Protein AF-A0A968V5E9-F1 (afdb_monomer_lite)

Structure (mmCIF, N/CA/C/O backbone):
data_AF-A0A968V5E9-F1
#
_entry.id   AF-A0A968V5E9-F1
#
loop_
_atom_site.group_PDB
_atom_site.id
_atom_site.type_symbol
_atom_site.label_atom_id
_atom_site.label_alt_id
_atom_site.label_comp_id
_atom_site.label_asym_id
_atom_site.label_entity_id
_atom_site.label_seq_id
_atom_site.pdbx_PDB_ins_code
_atom_site.Cartn_x
_atom_site.Cartn_y
_atom_site.Cartn_z
_atom_site.occupancy
_atom_site.B_iso_or_equiv
_atom_site.auth_seq_id
_atom_site.auth_comp_id
_atom_site.auth_asym_id
_atom_site.auth_atom_id
_atom_site.pdbx_PDB_model_num
ATOM 1 N N . MET A 1 1 ? -26.702 -18.359 107.286 1.00 46.56 1 MET A N 1
ATOM 2 C CA . MET A 1 1 ? -27.217 -18.198 105.902 1.00 46.56 1 MET A CA 1
ATOM 3 C C . MET A 1 1 ? -26.415 -17.143 105.109 1.00 46.56 1 MET A C 1
ATOM 5 O O . MET A 1 1 ? -26.926 -16.058 104.883 1.00 46.56 1 MET A O 1
ATOM 9 N N . ARG A 1 2 ? -25.159 -17.399 104.690 1.00 50.34 2 ARG A N 1
ATOM 10 C CA . ARG A 1 2 ? -24.352 -16.399 103.929 1.00 50.34 2 ARG A CA 1
ATOM 11 C C . ARG A 1 2 ? -23.561 -16.923 102.711 1.00 50.34 2 ARG A C 1
ATOM 13 O O . ARG A 1 2 ? -22.873 -16.140 102.076 1.00 50.34 2 ARG A O 1
ATOM 20 N N . TYR A 1 3 ? -23.699 -18.196 102.326 1.00 50.31 3 TYR A N 1
ATOM 21 C CA . TYR A 1 3 ? -22.895 -18.792 101.238 1.00 50.31 3 TYR A CA 1
ATOM 22 C C . TYR A 1 3 ? -23.602 -18.929 99.870 1.00 50.31 3 TYR A C 1
ATOM 24 O O . TYR A 1 3 ? -22.940 -19.195 98.872 1.00 50.31 3 TYR A O 1
ATOM 32 N N . LYS A 1 4 ? -24.923 -18.706 99.767 1.00 52.25 4 LYS A N 1
ATOM 33 C CA . LYS A 1 4 ? -25.667 -18.893 98.498 1.00 52.25 4 LYS A CA 1
ATOM 34 C C . LYS A 1 4 ? -25.514 -17.742 97.490 1.00 52.25 4 LYS A C 1
ATOM 36 O O . LYS A 1 4 ? -25.596 -17.979 96.289 1.00 52.25 4 LYS A O 1
ATOM 41 N N . THR A 1 5 ? -25.242 -16.520 97.945 1.00 55.66 5 THR A N 1
ATOM 42 C CA . THR A 1 5 ? -25.211 -15.307 97.103 1.00 55.66 5 THR A CA 1
ATOM 43 C C . THR A 1 5 ? -23.956 -15.164 96.233 1.00 55.66 5 THR A C 1
ATOM 45 O O . THR A 1 5 ? -24.022 -14.503 95.199 1.00 55.66 5 THR A O 1
ATOM 48 N N . ASN A 1 6 ? -22.836 -15.807 96.583 1.00 59.66 6 ASN A N 1
ATOM 49 C CA . ASN A 1 6 ? -21.600 -15.731 95.788 1.00 59.66 6 ASN A CA 1
ATOM 50 C C . ASN A 1 6 ? -21.603 -16.659 94.564 1.00 59.66 6 ASN A C 1
ATOM 52 O O . ASN A 1 6 ? -21.090 -16.270 93.518 1.00 59.66 6 ASN A O 1
ATOM 56 N N . SER A 1 7 ? -22.219 -17.846 94.643 1.00 61.78 7 SER A N 1
ATOM 57 C CA . SER A 1 7 ? -22.245 -18.773 93.494 1.00 61.78 7 SER A CA 1
ATOM 58 C C . SER A 1 7 ? -23.078 -18.235 92.323 1.00 61.78 7 SER A C 1
ATOM 60 O O . SER A 1 7 ? -22.691 -18.379 91.167 1.00 61.78 7 SER A O 1
ATOM 62 N N . LEU A 1 8 ? -24.167 -17.523 92.628 1.00 67.38 8 LEU A N 1
ATOM 63 C CA . LEU A 1 8 ? -25.074 -16.929 91.645 1.00 67.38 8 LEU A CA 1
ATOM 64 C C . LEU A 1 8 ? -24.422 -15.772 90.875 1.00 67.38 8 LEU A C 1
ATOM 66 O O . LEU A 1 8 ? -24.581 -15.679 89.661 1.00 67.38 8 LEU A O 1
ATOM 70 N N . LYS A 1 9 ? -23.624 -14.936 91.554 1.00 68.88 9 LYS A N 1
ATOM 71 C CA . LYS A 1 9 ? -22.857 -13.855 90.910 1.00 68.88 9 LYS A CA 1
ATOM 72 C C . LYS A 1 9 ? -21.782 -14.393 89.966 1.00 68.88 9 LYS A C 1
ATOM 74 O O . LYS A 1 9 ? -21.622 -13.870 88.869 1.00 68.88 9 LYS A O 1
ATOM 79 N N . VAL A 1 10 ? -21.081 -15.455 90.367 1.00 69.88 10 VAL A N 1
ATOM 80 C CA . VAL A 1 10 ? -20.058 -16.101 89.527 1.00 69.88 10 VAL A CA 1
ATOM 81 C C . VAL A 1 10 ? -20.689 -16.770 88.303 1.00 69.88 10 VAL A C 1
ATOM 83 O O . VAL A 1 10 ? -20.128 -16.695 87.212 1.00 69.88 10 VAL A O 1
ATOM 86 N N . LEU A 1 11 ? -21.866 -17.384 88.455 1.00 71.88 11 LEU A N 1
ATOM 87 C CA . LEU A 1 11 ? -22.596 -17.995 87.342 1.00 71.88 11 LEU A CA 1
ATOM 88 C C . LEU A 1 11 ? -23.073 -16.939 86.331 1.00 71.88 11 LEU A C 1
ATOM 90 O O . LEU A 1 11 ? -22.854 -17.094 85.133 1.00 71.88 11 LEU A O 1
ATOM 94 N N . LEU A 1 12 ? -23.654 -15.837 86.817 1.00 70.38 12 LEU A N 1
ATOM 95 C CA . LEU A 1 12 ? -24.094 -14.711 85.987 1.00 70.38 12 LEU A CA 1
ATOM 96 C C . LEU A 1 12 ? -22.936 -14.069 85.220 1.00 70.38 12 LEU A C 1
ATOM 98 O O . LEU A 1 12 ? -23.095 -13.787 84.035 1.00 70.38 12 LEU A O 1
ATOM 102 N N . LEU A 1 13 ? -21.772 -13.900 85.860 1.00 70.88 13 LEU A N 1
ATOM 103 C CA . LEU A 1 13 ? -20.563 -13.366 85.224 1.00 70.88 13 LEU A CA 1
ATOM 104 C C . LEU A 1 13 ? -20.061 -14.283 84.095 1.00 70.88 13 LEU A C 1
ATOM 106 O O . LEU A 1 13 ? -19.717 -13.819 83.013 1.00 70.88 13 LEU A O 1
ATOM 110 N N . LYS A 1 14 ? -20.060 -15.604 84.317 1.00 68.19 14 LYS A N 1
ATOM 111 C CA . LYS A 1 14 ? -19.664 -16.579 83.289 1.00 68.19 14 LYS A CA 1
ATOM 112 C C . LYS A 1 14 ? -20.621 -16.576 82.095 1.00 68.19 14 LYS A C 1
ATOM 114 O O . LYS A 1 14 ? -20.163 -16.608 80.958 1.00 68.19 14 LYS A O 1
ATOM 119 N N . ILE A 1 15 ? -21.928 -16.493 82.344 1.00 70.56 15 ILE A N 1
ATOM 120 C CA . ILE A 1 15 ? -22.946 -16.438 81.284 1.00 70.56 15 ILE A CA 1
ATOM 121 C C . ILE A 1 15 ? -22.827 -15.138 80.480 1.00 70.56 15 ILE A C 1
ATOM 123 O O . ILE A 1 15 ? -22.901 -15.181 79.257 1.00 70.56 15 ILE A O 1
ATOM 127 N N . THR A 1 16 ? -22.577 -13.998 81.133 1.00 67.12 16 THR A N 1
ATOM 128 C CA . THR A 1 16 ? -22.379 -12.718 80.427 1.00 67.12 16 THR A CA 1
ATOM 129 C C . THR A 1 16 ? -21.112 -12.714 79.580 1.00 67.12 16 THR A C 1
ATOM 131 O O . THR A 1 16 ? -21.155 -12.257 78.444 1.00 67.12 16 THR A O 1
ATOM 134 N N . ILE A 1 17 ? -20.007 -13.277 80.073 1.00 65.00 17 ILE A N 1
ATOM 135 C CA . ILE A 1 17 ? -18.769 -13.396 79.289 1.00 65.00 17 ILE A CA 1
ATOM 136 C C . ILE A 1 17 ? -18.996 -14.263 78.038 1.00 65.00 17 ILE A C 1
ATOM 138 O O . ILE A 1 17 ? -18.621 -13.863 76.939 1.00 65.00 17 ILE A O 1
ATOM 142 N N . ILE A 1 18 ? -19.677 -15.406 78.168 1.00 61.72 18 ILE A N 1
ATOM 143 C CA . ILE A 1 18 ? -19.993 -16.282 77.025 1.00 61.72 18 ILE A CA 1
ATOM 144 C C . ILE A 1 18 ? -20.952 -15.587 76.043 1.00 61.72 18 ILE A C 1
ATOM 146 O O . ILE A 1 18 ? -20.744 -15.654 74.832 1.00 61.72 18 ILE A O 1
ATOM 150 N N . ALA A 1 19 ? -21.951 -14.858 76.548 1.00 60.97 19 ALA A N 1
ATOM 151 C CA .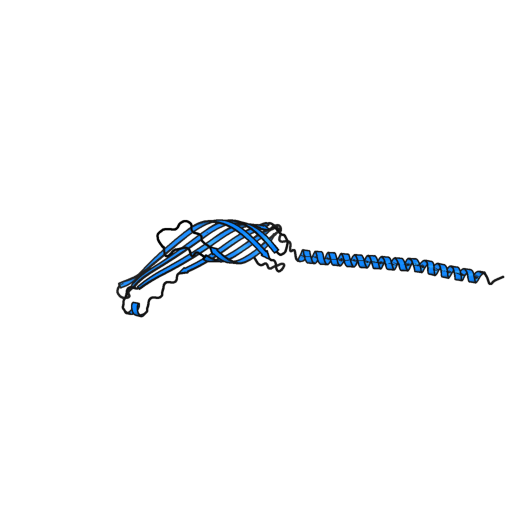 ALA A 1 19 ? -22.907 -14.115 75.727 1.00 60.97 19 ALA A CA 1
ATOM 152 C C . ALA A 1 19 ? -22.278 -12.945 74.946 1.00 60.97 19 ALA A C 1
ATOM 154 O O . ALA A 1 19 ? -22.860 -12.513 73.959 1.00 60.97 19 ALA A O 1
ATOM 155 N N . ILE A 1 20 ? -21.103 -12.447 75.349 1.00 61.12 20 ILE A N 1
ATOM 156 C CA . ILE A 1 20 ? -20.357 -11.389 74.643 1.00 61.12 20 ILE A CA 1
ATOM 157 C C . ILE A 1 20 ? -19.344 -11.980 73.643 1.00 61.12 20 ILE A C 1
ATOM 159 O O . ILE A 1 20 ? -19.149 -11.435 72.554 1.00 61.12 20 ILE A O 1
ATOM 163 N N . ILE A 1 21 ? -18.713 -13.112 73.974 1.00 60.31 21 ILE A N 1
ATOM 164 C CA . ILE A 1 21 ? -17.700 -13.766 73.121 1.00 60.31 21 ILE A CA 1
ATOM 165 C C . ILE A 1 21 ? -18.322 -14.405 71.868 1.00 60.31 21 ILE A C 1
ATOM 167 O O . ILE A 1 21 ? -17.755 -14.324 70.780 1.00 60.31 21 ILE A O 1
ATOM 171 N N . VAL A 1 22 ? -19.500 -15.021 71.988 1.00 58.03 22 VAL A N 1
ATOM 172 C CA . VAL A 1 22 ? -20.157 -15.699 70.854 1.00 58.03 22 VAL A CA 1
ATOM 173 C C . VAL A 1 22 ? -20.545 -14.727 69.720 1.00 58.03 22 VAL A C 1
ATOM 175 O O . VAL A 1 22 ? -20.166 -14.990 68.578 1.00 58.03 22 VAL A O 1
ATOM 178 N N . PRO A 1 23 ? -21.213 -13.582 69.976 1.00 58.41 23 PRO A N 1
ATOM 179 C CA . PRO A 1 23 ? -21.558 -12.633 68.914 1.00 58.41 23 PRO A CA 1
ATOM 180 C C . PRO A 1 23 ? -20.350 -11.867 68.346 1.00 58.41 23 PRO A C 1
ATOM 182 O O . PRO A 1 23 ? -20.363 -11.494 67.170 1.00 58.41 23 PRO A O 1
ATOM 185 N N . SER A 1 24 ? -19.283 -11.662 69.128 1.00 58.56 24 SER A N 1
ATOM 186 C CA . SER A 1 24 ? -18.061 -11.005 68.633 1.00 58.56 24 SER A CA 1
ATOM 187 C C . SER A 1 24 ? -17.263 -11.890 67.666 1.00 58.56 24 SER A C 1
ATOM 189 O O . SER A 1 24 ? -16.748 -11.384 66.669 1.00 58.56 24 SER A O 1
ATOM 191 N N . GLY A 1 25 ? -17.235 -13.210 67.880 1.00 61.19 25 GLY A N 1
ATOM 192 C CA . GLY A 1 25 ? -16.643 -14.162 66.933 1.00 61.19 25 GLY A CA 1
ATOM 193 C C . GLY A 1 25 ? -17.375 -14.209 65.586 1.00 61.19 25 GLY A C 1
ATOM 194 O O . GLY A 1 25 ? -16.731 -14.229 64.538 1.00 61.19 25 GLY A O 1
ATOM 195 N N . SER A 1 26 ? -18.713 -14.151 65.592 1.00 63.50 26 SER A N 1
ATOM 196 C CA . SER A 1 26 ? -19.510 -14.105 64.356 1.00 63.50 26 SER A CA 1
ATOM 197 C C . SER A 1 26 ? -19.352 -12.797 63.575 1.00 63.50 26 SER A C 1
ATOM 199 O O . SER A 1 26 ? -19.353 -12.824 62.347 1.00 63.50 26 SER A O 1
ATOM 201 N N . LEU A 1 27 ? -19.162 -11.665 64.263 1.00 64.38 27 LEU A N 1
ATOM 202 C CA . LEU A 1 27 ? -18.897 -10.367 63.629 1.00 64.38 27 LEU A CA 1
ATOM 203 C C . LEU A 1 27 ? -17.529 -10.334 62.934 1.00 64.38 27 LEU A C 1
ATOM 205 O O . LEU A 1 27 ? -17.430 -9.849 61.810 1.00 64.38 27 LEU A O 1
ATOM 209 N N . LEU A 1 28 ? -16.495 -10.904 63.561 1.00 63.03 28 LEU A N 1
ATOM 210 C CA . LEU A 1 28 ? -15.167 -11.038 62.951 1.00 63.03 28 LEU A CA 1
ATOM 211 C C . LEU A 1 28 ? -15.182 -11.975 61.737 1.00 63.03 28 LEU A C 1
ATOM 213 O O . LEU A 1 28 ? -14.515 -11.707 60.740 1.00 63.03 28 LEU A O 1
ATOM 217 N N . TYR A 1 29 ? -15.965 -13.056 61.797 1.00 64.56 29 TYR A N 1
ATOM 218 C CA . TYR A 1 29 ? -16.109 -13.983 60.675 1.00 64.56 29 TYR A CA 1
ATOM 219 C C . TYR A 1 29 ? -16.829 -13.329 59.487 1.00 64.56 29 TYR A C 1
ATOM 221 O O . TYR A 1 29 ? -16.376 -13.458 58.353 1.00 64.56 29 TYR A O 1
ATOM 229 N N . ALA A 1 30 ? -17.898 -12.568 59.747 1.00 67.69 30 ALA A N 1
ATOM 230 C CA . ALA A 1 30 ? -18.612 -11.811 58.720 1.00 67.69 30 ALA A CA 1
ATOM 231 C C . ALA A 1 30 ? -17.725 -10.730 58.074 1.00 67.69 30 ALA A C 1
ATOM 233 O O . ALA A 1 30 ? -17.688 -10.631 56.851 1.00 67.69 30 ALA A O 1
ATOM 234 N N . GLN A 1 31 ? -16.945 -9.989 58.872 1.00 65.62 31 GLN A N 1
ATOM 235 C CA . GLN A 1 31 ? -15.993 -8.996 58.356 1.00 65.62 31 GLN A CA 1
ATOM 236 C C . GLN A 1 31 ? -14.890 -9.620 57.492 1.00 65.62 31 GLN A C 1
ATOM 238 O O . GLN A 1 31 ? -14.547 -9.072 56.445 1.00 65.62 31 GLN A O 1
ATOM 243 N N . ASN A 1 32 ? -14.347 -10.774 57.892 1.00 70.06 32 ASN A N 1
ATOM 244 C CA . ASN A 1 32 ? -13.362 -11.485 57.073 1.00 70.06 32 ASN A CA 1
ATOM 245 C C . ASN A 1 32 ? -13.963 -11.972 55.751 1.00 70.06 32 ASN A C 1
ATOM 247 O O . ASN A 1 32 ? -13.313 -11.870 54.713 1.00 70.06 32 ASN A O 1
ATOM 251 N N . TYR A 1 33 ? -15.205 -12.454 55.774 1.00 69.75 33 TYR A N 1
ATOM 252 C CA . TYR A 1 33 ? -15.886 -12.931 54.573 1.00 69.75 33 TYR A CA 1
ATOM 253 C C . TYR A 1 33 ? -16.184 -11.789 53.588 1.00 69.75 33 TYR A C 1
ATOM 255 O O . TYR A 1 33 ? -15.960 -11.924 52.385 1.00 69.75 33 TYR A O 1
ATOM 263 N N . GLU A 1 34 ? -16.624 -10.630 54.089 1.00 70.81 34 GLU A N 1
ATOM 264 C CA . GLU A 1 34 ? -16.789 -9.422 53.273 1.00 70.81 34 GLU A CA 1
ATOM 265 C C . GLU A 1 34 ? -15.459 -8.963 52.667 1.00 70.81 34 GLU A C 1
ATOM 267 O O . GLU A 1 34 ? -15.410 -8.623 51.485 1.00 70.81 34 GLU A O 1
ATOM 272 N N . TRP A 1 35 ? -14.364 -9.018 53.433 1.00 69.75 35 TRP A N 1
ATOM 273 C CA . TRP A 1 35 ? -13.036 -8.673 52.930 1.00 69.75 35 TRP A CA 1
ATOM 274 C C . TRP A 1 35 ? -12.558 -9.627 51.826 1.00 69.75 35 TRP A C 1
ATOM 276 O O . TRP A 1 35 ? -12.010 -9.169 50.821 1.00 69.75 35 TRP A O 1
ATOM 286 N N . GLU A 1 36 ? -12.779 -10.935 51.958 1.00 72.25 36 GLU A N 1
ATOM 287 C CA . GLU A 1 36 ? -12.424 -11.903 50.913 1.00 72.25 36 GLU A CA 1
ATOM 288 C C . GLU A 1 36 ? -13.210 -11.672 49.617 1.00 72.25 36 GLU A C 1
ATOM 290 O O . GLU A 1 36 ? -12.612 -11.644 48.537 1.00 72.25 36 GLU A O 1
ATOM 295 N N . ILE A 1 37 ? -14.519 -11.417 49.715 1.00 71.62 37 ILE A N 1
ATOM 296 C CA . ILE A 1 37 ? -15.361 -11.080 48.557 1.00 71.62 37 ILE A CA 1
ATOM 297 C C . ILE A 1 37 ? -14.872 -9.790 47.890 1.00 71.62 37 ILE A C 1
ATOM 299 O O . ILE A 1 37 ? -14.773 -9.719 46.663 1.00 71.62 37 ILE A O 1
ATOM 303 N N . ASP A 1 38 ? -14.538 -8.77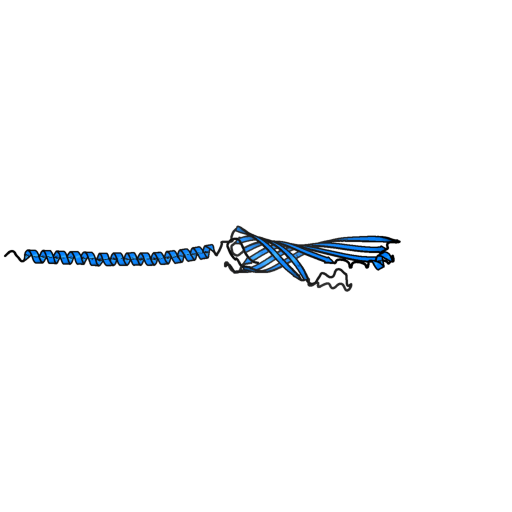2 48.679 1.00 76.19 38 ASP A N 1
ATOM 304 C CA . ASP A 1 38 ? -14.077 -7.485 48.164 1.00 76.19 38 ASP A CA 1
ATOM 305 C C . ASP A 1 38 ? -12.699 -7.600 47.488 1.00 76.19 38 ASP A C 1
ATOM 307 O O . ASP A 1 38 ? -12.424 -6.951 46.478 1.00 76.19 38 ASP A O 1
ATOM 311 N N . LYS A 1 39 ? -11.842 -8.502 47.980 1.00 78.75 39 LYS A N 1
ATOM 312 C CA . LYS A 1 39 ? -10.539 -8.821 47.380 1.00 78.75 39 LYS A CA 1
ATOM 313 C C . LYS A 1 39 ? -10.682 -9.531 46.033 1.00 78.75 39 LYS A C 1
ATOM 315 O O . LYS A 1 39 ? -9.927 -9.226 45.111 1.00 78.75 39 LYS A O 1
ATOM 320 N N . ILE A 1 40 ? -11.644 -10.450 45.910 1.00 78.62 40 ILE A N 1
ATOM 321 C CA . ILE A 1 40 ? -11.965 -11.124 44.643 1.00 78.62 40 ILE A CA 1
ATOM 322 C C . ILE A 1 40 ? -12.516 -10.110 43.638 1.00 78.62 40 ILE A C 1
ATOM 324 O O . ILE A 1 40 ? -12.002 -10.026 42.526 1.00 78.62 40 ILE A O 1
ATOM 328 N N . LYS A 1 41 ? -13.474 -9.267 44.047 1.00 77.25 41 LYS A N 1
ATOM 329 C CA . LYS A 1 41 ? -14.025 -8.210 43.184 1.00 77.25 41 LYS A CA 1
ATOM 330 C C . LYS A 1 41 ? -12.956 -7.242 42.691 1.00 77.25 41 LYS A C 1
ATOM 332 O O . LYS A 1 41 ? -12.953 -6.909 41.511 1.00 77.25 41 LYS A O 1
ATOM 337 N N . ARG A 1 42 ? -12.029 -6.816 43.558 1.00 74.50 42 ARG A N 1
ATOM 338 C CA . ARG A 1 42 ? -10.906 -5.958 43.149 1.00 74.50 42 ARG A CA 1
ATOM 339 C C . ARG A 1 42 ? -10.010 -6.637 42.122 1.00 74.50 42 ARG A C 1
ATOM 341 O O . ARG A 1 42 ? -9.700 -5.998 41.128 1.00 74.50 42 ARG A O 1
ATOM 348 N N . ARG A 1 43 ? -9.668 -7.919 42.297 1.00 75.31 43 ARG A N 1
ATOM 349 C CA . ARG A 1 43 ? -8.891 -8.665 41.290 1.00 75.31 43 ARG A CA 1
ATOM 350 C C . ARG A 1 43 ? -9.618 -8.783 39.960 1.00 75.31 43 ARG A C 1
ATOM 352 O O . ARG A 1 43 ? -9.019 -8.512 38.933 1.00 75.31 43 ARG A O 1
ATOM 359 N N . GLU A 1 44 ? -10.904 -9.126 39.960 1.00 75.12 44 GLU A N 1
ATOM 360 C CA . GLU A 1 44 ? -11.692 -9.195 38.720 1.00 75.12 44 GLU A CA 1
ATOM 361 C C . GLU A 1 44 ? -11.777 -7.831 38.020 1.00 75.12 44 GLU A C 1
ATOM 363 O O . GLU A 1 44 ? -11.813 -7.739 36.792 1.00 75.12 44 GLU A O 1
ATOM 368 N N . GLN A 1 45 ? -11.827 -6.752 38.800 1.00 69.88 45 GLN A N 1
ATOM 369 C CA . GLN A 1 45 ? -11.875 -5.389 38.292 1.00 69.88 45 GLN A CA 1
ATOM 370 C C . GLN A 1 45 ? -10.505 -4.925 37.775 1.00 69.88 45 GLN A C 1
ATOM 372 O O . GLN A 1 45 ? -10.455 -4.259 36.745 1.00 69.88 45 GLN A O 1
ATOM 377 N N . GLU A 1 46 ? -9.412 -5.324 38.427 1.00 72.06 46 GLU A N 1
ATOM 378 C CA . GLU A 1 46 ? -8.030 -5.138 37.970 1.00 72.06 46 GLU A CA 1
ATOM 379 C C . GLU A 1 46 ? -7.761 -5.933 36.685 1.00 72.06 46 GLU A C 1
ATOM 381 O O . GLU A 1 46 ? -7.270 -5.355 35.723 1.00 72.06 46 GLU A O 1
ATOM 386 N N . GLU A 1 47 ? -8.175 -7.201 36.604 1.00 68.88 47 GLU A N 1
ATOM 387 C CA . GLU A 1 47 ? -8.067 -8.031 35.395 1.00 68.88 47 GLU A CA 1
ATOM 388 C C . GLU A 1 47 ? -8.880 -7.449 34.235 1.00 68.88 47 GLU A C 1
ATOM 390 O O . GLU A 1 47 ? -8.390 -7.380 33.107 1.00 68.88 47 GLU A O 1
ATOM 395 N N . LYS A 1 48 ? -10.104 -6.965 34.496 1.00 61.78 48 LYS A N 1
ATOM 396 C CA . LYS A 1 48 ? -10.908 -6.246 33.494 1.00 61.78 48 LYS A CA 1
ATOM 397 C C . LYS A 1 48 ? -10.237 -4.957 33.043 1.00 61.78 48 LYS A C 1
ATOM 399 O O . LYS A 1 48 ? -10.205 -4.694 31.847 1.00 61.78 48 LYS A O 1
ATOM 404 N N . GLN A 1 49 ? -9.685 -4.170 33.965 1.00 59.25 49 GLN A N 1
ATOM 405 C CA . GLN A 1 49 ? -8.945 -2.954 33.626 1.00 59.25 49 GLN A CA 1
ATOM 406 C C . GLN A 1 49 ? -7.663 -3.265 32.853 1.00 59.25 49 GLN A C 1
ATOM 408 O O . GLN A 1 49 ? -7.297 -2.511 31.955 1.00 59.25 49 GLN A O 1
ATOM 413 N N . GLU A 1 50 ? -6.994 -4.375 33.149 1.00 58.16 50 GLU A N 1
ATOM 414 C CA . GLU A 1 50 ? -5.800 -4.818 32.441 1.00 58.16 50 GLU A CA 1
ATOM 415 C C . GLU A 1 50 ? -6.153 -5.281 31.017 1.00 58.16 50 GLU A C 1
ATOM 417 O O . GLU A 1 50 ? -5.514 -4.841 30.056 1.00 58.16 50 GLU A O 1
ATOM 422 N N . LEU A 1 51 ? -7.241 -6.043 30.853 1.00 55.88 51 LEU A N 1
ATOM 423 C CA . LEU A 1 51 ? -7.837 -6.418 29.562 1.00 55.88 51 LEU A CA 1
ATOM 424 C C . LEU A 1 51 ? -8.308 -5.206 28.748 1.00 55.88 51 LEU A C 1
ATOM 426 O O . LEU A 1 51 ? -8.011 -5.128 27.555 1.00 55.88 51 LEU A O 1
ATOM 430 N N . ASP A 1 52 ? -8.966 -4.233 29.375 1.00 54.34 52 ASP A N 1
ATOM 431 C CA . ASP A 1 52 ? -9.367 -2.973 28.740 1.00 54.34 52 ASP A CA 1
ATOM 432 C C . ASP A 1 52 ? -8.146 -2.117 28.376 1.00 54.34 52 ASP A C 1
ATOM 434 O O . ASP A 1 52 ? -8.099 -1.486 27.322 1.00 54.34 52 ASP A O 1
ATOM 438 N N . SER A 1 53 ? -7.087 -2.142 29.191 1.00 52.78 53 SER A N 1
ATOM 439 C CA . SER A 1 53 ? -5.828 -1.463 28.872 1.00 52.78 53 SER A CA 1
ATOM 440 C C . SER A 1 53 ? -5.105 -2.112 27.687 1.00 52.78 53 SER A C 1
ATOM 442 O O . SER A 1 53 ? -4.380 -1.434 26.949 1.00 52.78 53 SER A O 1
ATOM 444 N N . VAL A 1 54 ? -5.314 -3.416 27.490 1.00 52.88 54 VAL A N 1
ATOM 445 C CA . VAL A 1 54 ? -4.879 -4.181 26.324 1.00 52.88 54 VAL A CA 1
ATOM 446 C C . VAL A 1 54 ? -5.766 -3.881 25.103 1.00 52.88 54 VAL A C 1
ATOM 448 O O . VAL A 1 54 ? -5.251 -3.785 23.985 1.00 52.88 54 VAL A O 1
ATOM 451 N N . LEU A 1 55 ? -7.070 -3.680 25.303 1.00 56.78 55 LEU A N 1
ATOM 452 C CA . LEU A 1 55 ? -8.052 -3.228 24.312 1.00 56.78 55 LEU A CA 1
ATOM 453 C C . LEU A 1 55 ? -7.996 -1.698 24.156 1.00 56.78 55 LEU A C 1
ATOM 455 O O . LEU A 1 55 ? -8.923 -0.963 24.473 1.00 56.78 55 LEU A O 1
ATOM 459 N N . VAL A 1 56 ? -6.871 -1.188 23.653 1.00 60.53 56 VAL A N 1
ATOM 460 C CA . VAL A 1 56 ? -6.666 0.257 23.468 1.00 60.53 56 VAL A CA 1
ATOM 461 C C . VAL A 1 56 ? -7.740 0.868 22.568 1.00 60.53 56 VAL A C 1
ATOM 463 O O . VAL A 1 56 ? -7.808 0.541 21.379 1.00 60.53 56 VAL A O 1
ATOM 466 N N . HIS A 1 57 ? -8.480 1.832 23.121 1.00 65.38 57 HIS A N 1
ATOM 467 C CA . HIS A 1 57 ? -9.477 2.640 22.424 1.00 65.38 57 HIS A CA 1
ATOM 468 C C . HIS A 1 57 ? -8.812 3.410 21.267 1.00 65.38 57 HIS A C 1
ATOM 470 O O . HIS A 1 57 ? -7.990 4.304 21.471 1.00 65.38 57 HIS A O 1
ATOM 476 N N . LEU A 1 58 ? -9.109 3.015 20.026 1.00 70.81 58 LEU A N 1
ATOM 477 C CA . LEU A 1 58 ? -8.463 3.563 18.824 1.00 70.81 58 LEU A CA 1
ATOM 478 C C . LEU A 1 58 ? -9.066 4.878 18.346 1.00 70.81 58 LEU A C 1
ATOM 480 O O . LEU A 1 58 ? -8.488 5.536 17.488 1.00 70.81 58 LEU A O 1
ATOM 484 N N . LYS A 1 59 ? -10.216 5.264 18.895 1.00 80.81 59 LYS A N 1
ATOM 485 C CA . LYS A 1 59 ? -10.923 6.472 18.491 1.00 80.81 59 LYS A CA 1
ATOM 486 C C . LYS A 1 59 ? -9.986 7.685 18.540 1.00 80.81 59 LYS A C 1
ATOM 488 O O . LYS A 1 59 ? -9.369 7.954 19.565 1.00 80.81 59 LYS A O 1
ATOM 493 N N . ASN A 1 60 ? -9.929 8.420 17.434 1.00 81.94 60 ASN A N 1
ATOM 494 C CA . ASN A 1 60 ? -9.105 9.606 17.204 1.00 81.94 60 ASN A CA 1
ATOM 495 C C . ASN A 1 60 ? -7.583 9.389 17.161 1.00 81.94 60 ASN A C 1
ATOM 497 O O . ASN A 1 60 ? -6.847 10.376 17.154 1.00 81.94 60 ASN A O 1
ATOM 501 N N . ASN A 1 61 ? -7.102 8.149 17.065 1.00 85.88 61 ASN A N 1
ATOM 502 C CA . ASN A 1 61 ? -5.674 7.875 16.917 1.00 85.88 61 ASN A CA 1
ATOM 503 C C . ASN A 1 61 ? -5.248 7.760 15.449 1.00 85.88 61 ASN A C 1
ATOM 505 O O . ASN A 1 61 ? -6.042 7.414 14.568 1.00 85.88 61 ASN A O 1
ATOM 509 N N . TRP A 1 62 ? -3.965 8.036 15.216 1.00 90.62 62 TRP A N 1
ATOM 510 C CA . TRP A 1 62 ? -3.287 7.821 13.942 1.00 90.62 62 TRP A CA 1
ATOM 511 C C . TRP A 1 62 ? -2.470 6.531 13.979 1.00 90.62 62 TRP A C 1
ATOM 513 O O . TRP A 1 62 ? -1.852 6.209 14.994 1.00 90.62 62 TRP A O 1
ATOM 523 N N . GLN A 1 63 ? -2.435 5.833 12.852 1.00 90.75 63 GLN A N 1
ATOM 524 C CA . GLN A 1 63 ? -1.541 4.714 12.586 1.00 90.75 63 GLN A CA 1
ATOM 525 C C . GLN A 1 63 ? -0.777 5.009 11.299 1.00 90.75 63 GLN A C 1
ATOM 527 O O . GLN A 1 63 ? -1.365 5.440 10.309 1.00 90.75 63 GLN A O 1
ATOM 532 N N . LEU A 1 64 ? 0.534 4.794 11.341 1.00 93.25 64 LEU A N 1
ATOM 533 C CA . LEU A 1 64 ? 1.406 4.835 10.177 1.00 93.25 64 LEU A CA 1
ATOM 534 C C . LEU A 1 64 ? 1.968 3.434 9.974 1.00 93.25 64 LEU A C 1
ATOM 536 O O . LEU A 1 64 ? 2.440 2.819 10.933 1.00 93.25 64 LEU A O 1
ATOM 540 N N . SER A 1 65 ? 1.930 2.952 8.742 1.00 91.62 65 SER A N 1
ATOM 541 C CA . SER A 1 65 ? 2.344 1.595 8.390 1.00 91.62 65 SER A CA 1
ATOM 542 C C . SER A 1 65 ? 3.172 1.617 7.118 1.00 91.62 65 SER A C 1
ATOM 544 O O . SER A 1 65 ? 2.852 2.312 6.157 1.00 91.62 65 SER A O 1
ATOM 546 N N . LEU A 1 66 ? 4.258 0.848 7.128 1.00 93.94 66 LEU A N 1
ATOM 547 C CA . LEU A 1 66 ? 5.095 0.602 5.964 1.00 93.94 66 LEU A CA 1
ATOM 548 C C . LEU A 1 66 ? 5.006 -0.887 5.641 1.00 93.94 66 LEU A C 1
ATOM 550 O O . LEU A 1 66 ? 5.360 -1.722 6.470 1.00 93.94 66 LEU A O 1
ATOM 554 N N . GLY A 1 67 ? 4.535 -1.203 4.442 1.00 91.88 67 GLY A N 1
ATOM 555 C CA . GLY A 1 67 ? 4.335 -2.565 3.972 1.00 91.88 67 GLY A CA 1
ATOM 556 C C . GLY A 1 67 ? 5.094 -2.848 2.684 1.00 91.88 67 GLY A C 1
ATOM 557 O O . GLY A 1 67 ? 5.433 -1.944 1.915 1.00 91.88 67 GLY A O 1
ATOM 558 N N . TYR A 1 68 ? 5.324 -4.133 2.436 1.00 92.44 68 TYR A N 1
ATOM 559 C CA . TYR A 1 68 ? 5.803 -4.637 1.158 1.00 92.44 68 TYR A CA 1
ATOM 560 C C . TYR A 1 68 ? 4.823 -5.681 0.630 1.00 92.44 68 TYR A C 1
ATOM 562 O O . TYR A 1 68 ? 4.442 -6.606 1.343 1.00 92.44 68 TYR A O 1
ATOM 570 N N . GLY A 1 69 ? 4.432 -5.545 -0.631 1.00 88.94 69 GLY A N 1
ATOM 571 C CA . GLY A 1 69 ? 3.487 -6.436 -1.289 1.00 88.94 69 GLY A CA 1
ATOM 572 C C . GLY A 1 69 ? 3.862 -6.710 -2.738 1.00 88.94 69 GLY A C 1
ATOM 573 O O . GLY A 1 69 ? 4.935 -6.337 -3.220 1.00 88.94 69 GLY A O 1
ATOM 574 N N . ARG A 1 70 ? 2.958 -7.381 -3.451 1.00 88.62 70 ARG A N 1
ATOM 575 C CA . ARG A 1 70 ? 3.085 -7.639 -4.887 1.00 88.62 70 ARG A CA 1
ATOM 576 C C . ARG A 1 70 ? 1.805 -7.232 -5.594 1.00 88.62 70 ARG A C 1
ATOM 578 O O . ARG A 1 70 ? 0.726 -7.647 -5.193 1.00 88.62 70 ARG A O 1
ATOM 585 N N . TRP A 1 71 ? 1.947 -6.451 -6.653 1.00 86.88 71 TRP A N 1
ATOM 586 C CA . TRP A 1 71 ? 0.865 -6.134 -7.572 1.00 86.88 71 TRP A CA 1
ATOM 587 C C . TRP A 1 71 ? 0.902 -7.114 -8.721 1.00 86.88 71 TRP A C 1
ATOM 589 O O . TRP A 1 71 ? 1.959 -7.313 -9.323 1.00 86.88 71 TRP A O 1
ATOM 599 N N . ARG A 1 72 ? -0.250 -7.709 -9.012 1.00 85.69 72 ARG A N 1
ATOM 600 C CA . ARG A 1 72 ? -0.443 -8.532 -10.192 1.00 85.69 72 ARG A CA 1
ATOM 601 C C . ARG A 1 72 ? -1.245 -7.742 -11.214 1.00 85.69 72 ARG A C 1
ATOM 603 O O . ARG A 1 72 ? -2.320 -7.249 -10.892 1.00 85.69 72 ARG A O 1
ATOM 610 N N . PHE A 1 73 ? -0.723 -7.647 -12.429 1.00 81.69 73 PHE A N 1
ATOM 611 C CA . PHE A 1 73 ? -1.402 -6.982 -13.535 1.00 81.69 73 PHE A CA 1
ATOM 612 C C . PHE A 1 73 ? -1.999 -8.046 -14.451 1.00 81.69 73 PHE A C 1
ATOM 614 O O . PHE A 1 73 ? -1.266 -8.793 -15.098 1.00 81.69 73 PHE A O 1
ATOM 621 N N . ASP A 1 74 ? -3.326 -8.119 -14.496 1.00 79.75 74 ASP A N 1
ATOM 622 C CA . ASP A 1 74 ? -4.046 -8.919 -15.483 1.00 79.75 74 ASP A CA 1
ATOM 623 C C . ASP A 1 74 ? -4.557 -7.950 -16.564 1.00 79.75 74 ASP A C 1
ATOM 625 O O . ASP A 1 74 ? -5.554 -7.253 -16.386 1.00 79.75 74 ASP A O 1
ATOM 629 N N . ASN A 1 75 ? -3.804 -7.834 -17.661 1.00 67.25 75 ASN A N 1
ATOM 630 C CA . ASN A 1 75 ? -4.111 -6.906 -18.748 1.00 67.25 75 ASN A CA 1
ATOM 631 C C . ASN A 1 75 ? -5.058 -7.583 -19.754 1.00 67.25 75 ASN A C 1
ATOM 633 O O . ASN A 1 75 ? -4.706 -8.612 -20.331 1.00 67.25 75 ASN A O 1
ATOM 637 N N . SER A 1 76 ? -6.258 -7.036 -19.958 1.00 56.31 76 SER A N 1
ATOM 638 C CA . SER A 1 76 ? -7.251 -7.600 -20.889 1.00 56.31 76 SER A CA 1
ATOM 639 C C . SER A 1 76 ? -7.012 -7.189 -22.346 1.00 56.31 76 SER A C 1
ATOM 641 O O . SER A 1 76 ? -7.496 -7.850 -23.263 1.00 56.31 76 SER A O 1
ATOM 643 N N . THR A 1 77 ? -6.231 -6.134 -22.580 1.00 53.56 77 THR A N 1
ATOM 644 C CA . THR A 1 77 ? -5.828 -5.668 -23.909 1.00 53.56 77 THR A CA 1
ATOM 645 C C . THR A 1 77 ? -4.463 -6.245 -24.276 1.00 53.56 77 THR A C 1
ATOM 647 O O . THR A 1 77 ? -3.428 -5.589 -24.172 1.00 53.56 77 THR A O 1
ATOM 650 N N . GLN A 1 78 ? -4.446 -7.503 -24.722 1.00 48.16 78 GLN A N 1
ATOM 651 C CA . GLN A 1 78 ? -3.298 -8.039 -25.455 1.00 48.16 78 GLN A CA 1
ATOM 652 C C . GLN A 1 78 ? -3.177 -7.287 -26.788 1.00 48.16 78 GLN A C 1
ATOM 654 O O . GLN A 1 78 ? -3.892 -7.572 -27.749 1.00 48.16 78 GLN A O 1
ATOM 659 N N . SER A 1 79 ? -2.280 -6.304 -26.845 1.00 48.12 79 SER A N 1
ATOM 660 C CA . SER A 1 79 ? -1.722 -5.856 -28.120 1.00 48.12 79 SER A CA 1
ATOM 661 C C . SER A 1 79 ? -1.048 -7.061 -28.779 1.00 48.12 79 SER A C 1
ATOM 663 O O . SER A 1 79 ? -0.245 -7.737 -28.141 1.00 48.12 79 SER A O 1
ATOM 665 N N . LYS A 1 80 ? -1.379 -7.351 -30.044 1.00 45.44 80 LYS A N 1
ATOM 666 C CA . LYS A 1 80 ? -0.725 -8.418 -30.827 1.00 45.44 80 LYS A CA 1
ATOM 667 C C . LYS A 1 80 ? 0.752 -8.125 -31.112 1.00 45.44 80 LYS A C 1
ATOM 669 O O . LYS A 1 80 ? 1.472 -9.020 -31.543 1.00 45.44 80 LYS A O 1
ATOM 674 N N . GLU A 1 81 ? 1.200 -6.896 -30.879 1.00 45.66 81 GLU A N 1
ATOM 675 C CA . GLU A 1 81 ? 2.608 -6.533 -30.944 1.00 45.66 81 GLU A CA 1
ATOM 676 C C . GLU A 1 81 ? 3.248 -6.817 -29.585 1.00 45.66 81 GLU A C 1
ATOM 678 O O . GLU A 1 81 ? 2.949 -6.141 -28.596 1.00 45.66 81 GLU A O 1
ATOM 683 N N . ILE A 1 82 ? 4.115 -7.836 -29.549 1.00 44.62 82 ILE A N 1
ATOM 684 C CA . ILE A 1 82 ? 5.023 -8.109 -28.431 1.00 44.62 82 ILE A CA 1
ATOM 685 C C . ILE A 1 82 ? 5.919 -6.881 -28.297 1.00 44.62 82 ILE A C 1
ATOM 687 O O . ILE A 1 82 ? 6.898 -6.706 -29.015 1.00 44.62 82 ILE A O 1
ATOM 691 N N . SER A 1 83 ? 5.526 -5.985 -27.407 1.00 51.59 83 SER A N 1
ATOM 692 C CA . SER A 1 83 ? 6.304 -4.816 -27.054 1.00 51.59 83 SER A CA 1
ATOM 693 C C . SER A 1 83 ? 7.236 -5.198 -25.907 1.00 51.59 83 SER A C 1
ATOM 695 O O . SER A 1 83 ? 6.814 -5.864 -24.963 1.00 51.59 83 SER A O 1
ATOM 697 N N . PHE A 1 84 ? 8.479 -4.710 -25.922 1.00 48.69 84 PHE A N 1
ATOM 698 C CA . PHE A 1 84 ? 9.426 -4.773 -24.791 1.00 48.69 84 PHE A CA 1
ATOM 699 C C . PHE A 1 84 ? 8.830 -4.241 -23.456 1.00 48.69 84 PHE A C 1
ATOM 701 O O . PHE A 1 84 ? 9.394 -4.413 -22.377 1.00 48.69 84 PHE A O 1
ATOM 708 N N . LEU A 1 85 ? 7.663 -3.596 -23.541 1.00 52.44 85 LEU A N 1
ATOM 709 C CA . LEU A 1 85 ? 6.814 -3.029 -22.498 1.00 52.44 85 LEU A CA 1
ATOM 710 C C . LEU A 1 85 ? 5.681 -3.950 -22.004 1.00 52.44 85 LEU A C 1
ATOM 712 O O . LEU A 1 85 ? 4.666 -3.445 -21.518 1.00 52.44 85 LEU A O 1
ATOM 716 N N . GLU A 1 86 ? 5.792 -5.276 -22.089 1.00 56.88 86 GLU A N 1
ATOM 717 C CA . GLU A 1 86 ? 4.853 -6.114 -21.335 1.00 56.88 86 GLU A CA 1
ATOM 718 C C . GLU A 1 86 ? 4.938 -5.747 -19.845 1.00 56.88 86 GLU A C 1
ATOM 720 O O . GLU A 1 86 ? 5.983 -5.895 -19.201 1.00 56.88 86 GLU A O 1
ATOM 725 N N . PHE A 1 87 ? 3.832 -5.223 -19.297 1.00 59.69 87 PHE A N 1
ATOM 726 C CA . PHE A 1 87 ? 3.707 -4.992 -17.862 1.00 59.69 87 PHE A CA 1
ATOM 727 C C . PHE A 1 87 ? 4.092 -6.295 -17.162 1.00 59.69 87 PHE A C 1
ATOM 729 O O . PHE A 1 87 ? 3.476 -7.332 -17.434 1.00 59.69 87 PHE A O 1
ATOM 736 N N . PRO A 1 88 ? 5.113 -6.291 -16.285 1.00 63.69 88 PRO A N 1
ATOM 737 C CA . PRO A 1 88 ? 5.511 -7.517 -15.635 1.00 63.69 88 PRO A CA 1
ATOM 738 C C . PRO A 1 88 ? 4.305 -8.046 -14.874 1.00 63.69 88 PRO A C 1
ATOM 740 O O . PRO A 1 88 ? 3.713 -7.319 -14.078 1.00 63.69 88 PRO A O 1
ATOM 743 N N . LYS A 1 89 ? 3.974 -9.323 -15.093 1.00 70.69 89 LYS A N 1
ATOM 744 C CA . LYS A 1 89 ? 2.817 -9.9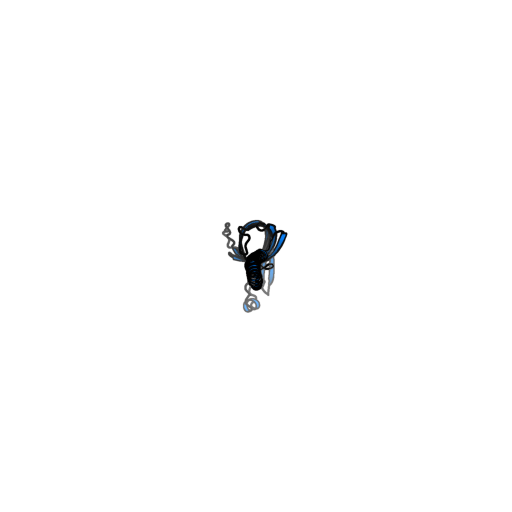75 -14.466 1.00 70.69 89 LYS A CA 1
ATOM 745 C C . LYS A 1 89 ? 2.753 -9.721 -12.961 1.00 70.69 89 LYS A C 1
ATOM 747 O O . LYS A 1 89 ? 1.661 -9.602 -12.426 1.00 70.69 89 LYS A O 1
ATOM 752 N N . ASN A 1 90 ? 3.915 -9.611 -12.303 1.00 75.50 90 ASN A N 1
ATOM 753 C CA . ASN A 1 90 ? 4.036 -9.239 -10.900 1.00 75.50 90 ASN A CA 1
ATOM 754 C C . ASN A 1 90 ? 5.093 -8.143 -10.685 1.00 75.50 90 ASN A C 1
ATOM 756 O O . ASN A 1 90 ? 6.222 -8.266 -11.169 1.00 75.50 90 ASN A O 1
ATOM 760 N N . MET A 1 91 ? 4.776 -7.133 -9.874 1.00 83.62 91 MET A N 1
ATOM 761 C CA . MET A 1 91 ? 5.724 -6.113 -9.410 1.00 83.62 91 MET A CA 1
ATOM 762 C C . MET A 1 91 ? 5.715 -6.020 -7.889 1.00 83.62 91 MET A C 1
ATOM 764 O O . MET A 1 91 ? 4.656 -5.972 -7.271 1.00 83.62 91 MET A O 1
ATOM 768 N N . GLY A 1 92 ? 6.902 -5.984 -7.281 1.00 85.44 92 GLY A N 1
ATOM 769 C CA . GLY A 1 92 ? 7.034 -5.655 -5.864 1.00 85.44 92 GLY A CA 1
ATOM 770 C C . GLY A 1 92 ? 6.621 -4.207 -5.616 1.00 85.44 92 GLY A C 1
ATOM 771 O O . GLY A 1 92 ? 6.965 -3.326 -6.406 1.00 85.44 92 GLY A O 1
ATOM 772 N N . ALA A 1 93 ? 5.896 -3.976 -4.529 1.00 89.75 93 ALA A N 1
ATOM 773 C CA . ALA A 1 93 ? 5.371 -2.671 -4.165 1.00 89.75 93 ALA A CA 1
ATOM 774 C C . ALA A 1 93 ? 5.721 -2.361 -2.716 1.00 89.75 93 ALA A C 1
ATOM 776 O O . ALA A 1 93 ? 5.394 -3.139 -1.822 1.00 89.75 93 ALA A O 1
ATOM 777 N N . TRP A 1 94 ? 6.352 -1.216 -2.490 1.00 94.88 94 TRP A N 1
ATOM 778 C CA . TRP A 1 94 ? 6.408 -0.616 -1.161 1.00 94.88 94 TRP A CA 1
ATOM 779 C C . TRP A 1 94 ? 5.169 0.243 -0.979 1.00 94.88 94 TRP A C 1
ATOM 781 O O . TRP A 1 94 ? 4.812 0.973 -1.900 1.00 94.88 94 TRP A O 1
ATOM 791 N N . ASN A 1 95 ? 4.517 0.154 0.174 1.00 93.62 95 ASN A N 1
ATOM 792 C CA . ASN A 1 95 ? 3.324 0.933 0.484 1.00 93.62 95 ASN A CA 1
ATOM 793 C C . ASN A 1 95 ? 3.502 1.633 1.829 1.00 93.62 95 ASN A C 1
ATOM 795 O O . ASN A 1 95 ? 3.818 0.986 2.825 1.00 93.62 95 ASN A O 1
ATOM 799 N N . LEU A 1 96 ? 3.310 2.946 1.840 1.00 95.69 96 LEU A N 1
ATOM 800 C CA . LEU A 1 96 ? 3.183 3.747 3.044 1.00 95.69 96 LEU A CA 1
ATOM 801 C C . LEU A 1 96 ? 1.710 4.111 3.218 1.00 95.69 96 LEU A C 1
ATOM 803 O O . LEU A 1 96 ? 1.134 4.779 2.359 1.00 95.69 96 LEU A O 1
ATOM 807 N N . SER A 1 97 ? 1.128 3.726 4.347 1.00 94.44 97 SER A N 1
ATOM 808 C CA . SER A 1 97 ? -0.254 4.050 4.679 1.00 94.44 97 SER A CA 1
ATOM 809 C C . SER A 1 97 ? -0.355 4.855 5.968 1.00 94.44 97 SER A C 1
ATOM 811 O O . SER A 1 97 ? 0.388 4.651 6.931 1.00 94.44 97 SER A O 1
ATOM 813 N N . ALA A 1 98 ? -1.284 5.805 5.967 1.00 95.62 98 ALA A N 1
ATOM 814 C CA . ALA A 1 98 ? -1.649 6.613 7.116 1.00 95.62 98 ALA A CA 1
ATOM 815 C C . ALA A 1 98 ? -3.148 6.467 7.365 1.00 95.62 98 ALA A C 1
ATOM 817 O O . ALA A 1 98 ? -3.960 6.852 6.526 1.00 95.62 98 ALA A O 1
ATOM 818 N N . ALA A 1 99 ? -3.518 5.926 8.521 1.00 94.25 99 ALA A N 1
ATOM 819 C CA . ALA A 1 99 ? -4.903 5.700 8.904 1.00 94.25 99 ALA A CA 1
ATOM 820 C C . ALA A 1 99 ? -5.277 6.551 10.118 1.00 94.25 99 ALA A C 1
ATOM 822 O O . ALA A 1 99 ? -4.582 6.548 11.136 1.00 94.25 99 ALA A O 1
ATOM 823 N N . ARG A 1 100 ? -6.409 7.251 10.031 1.00 94.06 100 ARG A N 1
ATOM 824 C CA . ARG A 1 100 ? -7.045 7.930 11.159 1.00 94.06 100 ARG A CA 1
ATOM 825 C C . ARG A 1 100 ? -8.302 7.177 11.555 1.00 94.06 100 ARG A C 1
ATOM 827 O O . ARG A 1 100 ? -9.244 7.062 10.774 1.00 94.06 100 ARG A O 1
ATOM 834 N N . TYR A 1 101 ? -8.342 6.716 12.795 1.00 92.25 101 TYR A N 1
ATOM 835 C CA . TYR A 1 101 ? -9.488 5.996 13.335 1.00 92.25 101 TYR A CA 1
ATOM 836 C C . TYR A 1 101 ? -10.561 6.976 13.808 1.00 92.25 101 TYR A C 1
ATOM 838 O O . TYR A 1 101 ? -10.367 7.715 14.773 1.00 92.25 101 TYR A O 1
ATOM 846 N N . LEU A 1 102 ? -11.711 6.982 13.138 1.00 91.62 102 LEU A N 1
ATOM 847 C CA . LEU A 1 102 ? -12.880 7.770 13.543 1.00 91.62 102 LEU A CA 1
ATOM 848 C C . LEU A 1 102 ? -13.656 7.071 14.668 1.00 91.62 102 LEU A C 1
ATOM 850 O O . LEU A 1 102 ? -14.277 7.716 15.514 1.00 91.62 102 LEU A O 1
ATOM 854 N N . SER A 1 103 ? -13.595 5.740 14.699 1.00 89.50 103 SER A N 1
ATOM 855 C CA . SER A 1 103 ? -14.143 4.899 15.759 1.00 89.50 103 SER A CA 1
ATOM 856 C C . SER A 1 103 ? -13.289 3.638 15.930 1.00 89.50 103 SER A C 1
ATOM 858 O O . SER A 1 103 ? -12.300 3.434 15.230 1.00 89.50 103 SER A O 1
ATOM 860 N N . GLU A 1 104 ? -13.675 2.753 16.849 1.00 85.69 104 GLU A N 1
ATOM 861 C CA . GLU A 1 104 ? -13.042 1.433 16.982 1.00 85.69 104 GLU A CA 1
ATOM 862 C C . GLU A 1 104 ? -13.296 0.504 15.790 1.00 85.69 104 GLU A C 1
ATOM 864 O O . GLU A 1 104 ? -12.667 -0.546 15.697 1.00 85.69 104 GLU A O 1
ATOM 869 N N . GLN A 1 105 ? -14.233 0.848 14.909 1.00 91.38 105 GLN A N 1
ATOM 870 C CA . GLN A 1 105 ? -14.608 0.031 13.756 1.00 91.38 105 GLN A CA 1
ATOM 871 C C . GLN A 1 105 ? -14.374 0.741 12.430 1.00 91.38 105 GLN A C 1
ATOM 873 O O . GLN A 1 105 ? -14.497 0.101 11.400 1.00 91.38 105 GLN A O 1
ATOM 878 N N . LEU A 1 106 ? -14.038 2.030 12.434 1.00 93.62 106 LEU A N 1
ATOM 879 C CA . LEU A 1 106 ? -13.947 2.824 11.218 1.00 93.62 106 LEU A CA 1
ATOM 880 C C . LEU A 1 106 ? -12.640 3.606 11.183 1.00 93.62 106 LEU A C 1
ATOM 882 O O . LEU A 1 106 ? -12.351 4.376 12.107 1.00 93.62 106 LEU A O 1
ATOM 886 N N . SER A 1 107 ? -11.890 3.456 10.098 1.00 94.94 107 SER A N 1
ATOM 887 C CA . SER A 1 107 ? -10.735 4.294 9.779 1.00 94.94 107 SER A CA 1
ATOM 888 C C . SER A 1 107 ? -10.895 4.929 8.411 1.00 94.94 107 SER A C 1
ATOM 890 O O . SER A 1 107 ? -11.446 4.326 7.499 1.00 94.94 107 SER A O 1
ATOM 892 N N . VAL A 1 108 ? -10.372 6.142 8.270 1.00 96.44 108 VAL A N 1
ATOM 893 C CA . VAL A 1 108 ? -10.087 6.749 6.969 1.00 96.44 108 VAL A CA 1
ATOM 894 C C . VAL A 1 108 ? -8.598 6.590 6.720 1.00 96.44 108 VAL A C 1
ATOM 896 O O . VAL A 1 108 ? -7.798 6.879 7.614 1.00 96.44 108 VAL A O 1
ATOM 899 N N . ASN A 1 109 ? -8.230 6.122 5.537 1.00 95.06 109 ASN A N 1
ATOM 900 C CA . ASN A 1 109 ? -6.853 5.822 5.179 1.00 95.06 109 ASN A CA 1
ATOM 901 C C . ASN A 1 109 ? -6.400 6.627 3.955 1.00 95.06 109 ASN A C 1
ATOM 903 O O . ASN A 1 109 ? -7.196 7.033 3.109 1.00 95.06 109 ASN A O 1
ATOM 907 N N . ALA A 1 110 ? -5.102 6.895 3.908 1.00 96.38 110 ALA A N 1
ATOM 908 C CA . ALA A 1 110 ? -4.398 7.432 2.758 1.00 96.38 110 ALA A CA 1
ATOM 909 C C . ALA A 1 110 ? -3.205 6.521 2.475 1.00 96.38 110 ALA A C 1
ATOM 911 O O . ALA A 1 110 ? -2.437 6.219 3.390 1.00 96.38 110 ALA A O 1
ATOM 912 N N . ASN A 1 111 ? -3.053 6.093 1.225 1.00 94.94 111 ASN A N 1
ATOM 913 C CA . ASN A 1 111 ? -2.034 5.143 0.801 1.00 94.94 111 ASN A CA 1
ATOM 914 C C . ASN A 1 111 ? -1.170 5.749 -0.303 1.00 94.94 111 ASN A C 1
ATOM 916 O O . ASN A 1 111 ? -1.672 6.388 -1.230 1.00 94.94 111 ASN A O 1
ATOM 920 N N . LEU A 1 112 ? 0.132 5.504 -0.211 1.00 95.75 112 LEU A N 1
ATOM 921 C CA . LEU A 1 112 ? 1.121 5.838 -1.223 1.00 95.75 112 LEU A CA 1
ATOM 922 C C . LEU A 1 112 ? 1.962 4.597 -1.502 1.00 95.75 112 LEU A C 1
ATOM 924 O O . LEU A 1 112 ? 2.777 4.184 -0.676 1.00 95.75 112 LEU A O 1
ATOM 928 N N . GLY A 1 113 ? 1.793 4.028 -2.689 1.00 94.00 113 GLY A N 1
ATOM 929 C CA . GLY A 1 113 ? 2.633 2.945 -3.170 1.00 94.00 113 GLY A CA 1
ATOM 930 C C . GLY A 1 113 ? 3.724 3.430 -4.116 1.00 94.00 113 GLY A C 1
ATOM 931 O O . GLY A 1 113 ? 3.572 4.424 -4.823 1.00 94.00 113 GLY A O 1
ATOM 932 N N . ILE A 1 114 ? 4.827 2.689 -4.159 1.00 93.69 114 ILE A N 1
ATOM 933 C CA . ILE A 1 114 ? 5.894 2.856 -5.144 1.00 93.69 114 ILE A CA 1
ATOM 934 C C . ILE A 1 114 ? 6.257 1.478 -5.690 1.00 93.69 114 ILE A C 1
ATOM 936 O O . ILE A 1 114 ? 6.639 0.572 -4.943 1.00 93.69 114 ILE A O 1
ATOM 940 N N . LEU A 1 115 ? 6.171 1.339 -7.010 1.00 90.94 115 LEU A N 1
ATOM 941 C CA . LEU A 1 115 ? 6.601 0.161 -7.747 1.00 90.94 115 LEU A CA 1
ATOM 942 C C . LEU A 1 115 ? 7.614 0.585 -8.800 1.00 90.94 115 LEU A C 1
ATOM 944 O O . LEU A 1 115 ? 7.370 1.511 -9.570 1.00 90.94 115 LEU A O 1
ATOM 948 N N . ILE A 1 116 ? 8.750 -0.105 -8.845 1.00 87.12 116 ILE A N 1
ATOM 949 C CA . ILE A 1 116 ? 9.843 0.212 -9.763 1.00 87.12 116 ILE A CA 1
ATOM 950 C C . ILE A 1 116 ? 10.237 -1.065 -10.491 1.00 87.12 116 ILE A C 1
ATOM 952 O O . ILE A 1 116 ? 10.533 -2.085 -9.867 1.00 87.12 116 ILE A O 1
ATOM 956 N N . LYS A 1 117 ? 10.291 -0.998 -11.819 1.00 83.31 117 LYS A N 1
ATOM 957 C CA . LYS A 1 117 ? 10.918 -2.019 -12.653 1.00 83.31 117 LYS A CA 1
ATOM 958 C C . LYS A 1 117 ? 11.959 -1.353 -13.534 1.00 83.31 117 LYS A C 1
ATOM 960 O O . LYS A 1 117 ? 11.671 -0.378 -14.217 1.00 83.31 117 LYS A O 1
ATOM 965 N N . ILE A 1 118 ? 13.160 -1.917 -13.521 1.00 80.75 118 ILE A N 1
ATOM 966 C CA . ILE A 1 118 ? 14.270 -1.507 -14.377 1.00 80.75 118 ILE A CA 1
ATOM 967 C C . ILE A 1 118 ? 14.640 -2.715 -15.230 1.00 80.75 118 ILE A C 1
ATOM 969 O O . ILE A 1 118 ? 14.881 -3.801 -14.695 1.00 80.75 118 ILE A O 1
ATOM 973 N N . VAL A 1 119 ? 14.678 -2.523 -16.541 1.00 75.75 119 VAL A N 1
ATOM 974 C CA . VAL A 1 119 ? 15.242 -3.459 -17.506 1.00 75.75 119 VAL A CA 1
ATOM 975 C C . VAL A 1 119 ? 16.607 -2.905 -17.885 1.00 75.75 119 VAL A C 1
ATOM 977 O O . VAL A 1 119 ? 16.719 -1.892 -18.575 1.00 75.75 119 VAL A O 1
ATOM 980 N N . LYS A 1 120 ? 17.653 -3.519 -17.326 1.00 73.00 120 LYS A N 1
ATOM 981 C CA . LYS A 1 120 ? 19.026 -3.141 -17.653 1.00 73.00 120 LYS A CA 1
ATOM 982 C C . LYS A 1 120 ? 19.359 -3.699 -19.036 1.00 73.00 120 LYS A C 1
ATOM 984 O O . LYS A 1 120 ? 19.087 -4.882 -19.246 1.00 73.00 120 LYS A O 1
ATOM 989 N N . PRO A 1 121 ? 19.968 -2.899 -19.922 1.00 68.75 121 PRO A N 1
ATOM 990 C CA . PRO A 1 121 ? 20.438 -3.427 -21.186 1.00 68.75 121 PRO A CA 1
ATOM 991 C C . PRO A 1 121 ? 21.498 -4.513 -20.955 1.00 68.75 121 PRO A C 1
ATOM 993 O O . PRO A 1 121 ? 22.250 -4.433 -19.967 1.00 68.75 121 PRO A O 1
ATOM 996 N N . PRO A 1 122 ? 21.600 -5.507 -21.852 1.00 68.81 122 PRO A N 1
ATOM 997 C CA . PRO A 1 122 ? 22.768 -6.373 -21.896 1.00 68.81 122 PRO A CA 1
ATOM 998 C C . PRO A 1 122 ? 24.026 -5.515 -22.088 1.00 68.81 122 PRO A C 1
ATOM 1000 O O . PRO A 1 122 ? 24.013 -4.502 -22.787 1.00 68.81 122 PRO A O 1
ATOM 1003 N N . ARG A 1 123 ? 25.121 -5.886 -21.417 1.00 71.38 123 ARG A N 1
ATOM 1004 C CA . ARG A 1 123 ? 26.407 -5.222 -21.651 1.00 71.38 123 ARG A CA 1
ATOM 1005 C C . ARG A 1 123 ? 26.954 -5.721 -22.992 1.00 71.38 123 ARG A C 1
ATOM 1007 O O . ARG A 1 123 ? 27.047 -6.939 -23.136 1.00 71.38 123 ARG A O 1
ATOM 1014 N N . PRO A 1 124 ? 27.314 -4.836 -23.934 1.00 65.25 124 PRO A N 1
ATOM 1015 C CA . PRO A 1 124 ? 27.985 -5.252 -25.162 1.00 65.25 124 PRO A CA 1
ATOM 1016 C C . PRO A 1 124 ? 29.333 -5.913 -24.853 1.00 65.25 124 PRO A C 1
ATOM 1018 O O . PRO A 1 124 ? 29.983 -5.576 -23.857 1.00 65.25 124 PRO A O 1
ATOM 1021 N N . ASP A 1 125 ? 29.744 -6.855 -25.702 1.00 75.12 125 ASP A N 1
ATOM 1022 C CA . ASP A 1 125 ? 31.041 -7.518 -25.584 1.00 75.12 125 ASP A CA 1
ATOM 1023 C C . ASP A 1 125 ? 32.176 -6.531 -25.916 1.00 75.12 125 ASP A C 1
ATOM 1025 O O . ASP A 1 125 ? 32.093 -5.714 -26.839 1.00 75.12 125 ASP A O 1
ATOM 1029 N N . VAL A 1 126 ? 33.259 -6.601 -25.145 1.00 69.19 126 VAL A N 1
ATOM 1030 C CA . VAL A 1 126 ? 34.426 -5.722 -25.289 1.00 69.19 126 VAL A CA 1
ATOM 1031 C C . VAL A 1 126 ? 35.081 -5.938 -26.651 1.00 69.19 126 VAL A C 1
ATOM 1033 O O . VAL A 1 126 ? 35.546 -4.977 -27.263 1.00 69.19 126 VAL A O 1
ATOM 1036 N N . PHE A 1 127 ? 35.065 -7.173 -27.159 1.00 70.81 127 PHE A N 1
ATOM 1037 C CA . PHE A 1 127 ? 35.606 -7.482 -28.479 1.00 70.81 127 PHE A CA 1
ATOM 1038 C C . PHE A 1 127 ? 34.766 -6.874 -29.607 1.00 70.81 127 PHE A C 1
ATOM 1040 O O . PHE A 1 127 ? 35.347 -6.262 -30.493 1.00 70.81 127 PHE A O 1
ATOM 1047 N N . SER A 1 128 ? 33.430 -6.928 -29.540 1.00 63.09 128 SER A N 1
ATOM 1048 C CA . SER A 1 128 ? 32.565 -6.278 -30.544 1.00 63.09 128 SER A CA 1
ATOM 1049 C C . SER A 1 128 ? 32.752 -4.759 -30.597 1.00 63.09 128 SER A C 1
ATOM 1051 O O . SER A 1 128 ? 32.792 -4.166 -31.671 1.00 63.09 128 SER A O 1
ATOM 1053 N N . ILE A 1 129 ? 32.974 -4.123 -29.441 1.00 62.66 129 ILE A N 1
ATOM 1054 C CA . ILE A 1 129 ? 33.274 -2.688 -29.386 1.00 62.66 129 ILE A CA 1
ATOM 1055 C C . ILE A 1 129 ? 34.614 -2.400 -30.080 1.00 62.66 129 ILE A C 1
ATOM 1057 O O . ILE A 1 129 ? 34.689 -1.510 -30.921 1.00 62.66 129 ILE A O 1
ATOM 1061 N N . LEU A 1 130 ? 35.671 -3.154 -29.758 1.00 66.25 130 LEU A N 1
ATOM 1062 C CA . LEU A 1 130 ? 37.010 -2.939 -30.325 1.00 66.25 130 LEU A CA 1
ATOM 1063 C C . LEU A 1 130 ? 37.088 -3.240 -31.829 1.00 66.25 130 LEU A C 1
ATOM 1065 O O . LEU A 1 130 ? 37.870 -2.598 -32.527 1.00 66.25 130 LEU A O 1
ATOM 1069 N N . SER A 1 131 ? 36.269 -4.171 -32.321 1.00 72.75 131 SER A N 1
ATOM 1070 C CA . SER A 1 131 ? 36.152 -4.505 -33.746 1.00 72.75 131 SER A CA 1
ATOM 1071 C C . SER A 1 131 ? 35.432 -3.426 -34.565 1.00 72.75 131 SER A C 1
ATOM 1073 O O . SER A 1 131 ? 35.485 -3.463 -35.791 1.00 72.75 131 SER A O 1
ATOM 1075 N N . GLY A 1 132 ? 34.790 -2.447 -33.912 1.00 64.75 132 GLY A N 1
ATOM 1076 C CA . GLY A 1 132 ? 33.981 -1.428 -34.584 1.00 64.75 132 GLY A CA 1
ATOM 1077 C C . GLY A 1 132 ? 32.604 -1.932 -35.021 1.00 64.75 132 GLY A C 1
ATOM 1078 O O . GLY A 1 132 ? 31.961 -1.291 -35.858 1.00 64.75 132 GLY A O 1
ATOM 1079 N N . ASP A 1 133 ? 32.150 -3.051 -34.452 1.00 76.00 133 ASP A N 1
ATOM 1080 C CA . ASP A 1 133 ? 30.827 -3.598 -34.728 1.00 76.00 133 ASP A CA 1
ATOM 1081 C C . ASP A 1 133 ? 29.744 -2.637 -34.223 1.00 76.00 133 ASP A C 1
ATOM 1083 O O . ASP A 1 133 ? 29.944 -1.852 -33.288 1.00 76.00 133 ASP A O 1
ATOM 1087 N N . GLU A 1 134 ? 28.584 -2.684 -34.872 1.00 71.81 134 GLU A N 1
ATOM 1088 C CA . GLU A 1 134 ? 27.421 -1.916 -34.453 1.00 71.81 134 GLU A CA 1
ATOM 1089 C C . GLU A 1 134 ? 26.884 -2.467 -33.130 1.00 71.81 134 GLU A C 1
ATOM 1091 O O . GLU A 1 134 ? 26.580 -3.652 -32.994 1.00 71.81 134 GLU A O 1
ATOM 1096 N N . VAL A 1 135 ? 26.811 -1.593 -32.130 1.00 72.19 135 VAL A N 1
ATOM 1097 C CA . VAL A 1 135 ? 26.362 -1.925 -30.784 1.00 72.19 135 VAL A CA 1
ATOM 1098 C C . VAL A 1 135 ? 24.968 -1.351 -30.593 1.00 72.19 135 VAL A C 1
ATOM 1100 O O . VAL A 1 135 ? 24.796 -0.135 -30.586 1.00 72.19 135 VAL A O 1
ATOM 1103 N N . GLU A 1 136 ? 23.990 -2.231 -30.397 1.00 72.62 136 GLU A N 1
ATOM 1104 C CA . GLU A 1 136 ? 22.613 -1.873 -30.061 1.00 72.62 136 GLU A CA 1
ATOM 1105 C C . GLU A 1 136 ? 22.347 -2.172 -28.579 1.00 72.62 136 GLU A C 1
ATOM 1107 O O . GLU A 1 136 ? 22.512 -3.294 -28.094 1.00 72.62 136 GLU A O 1
ATOM 1112 N N . ILE A 1 137 ? 21.994 -1.133 -27.825 1.00 74.25 137 ILE A N 1
ATOM 1113 C CA . ILE A 1 137 ? 21.750 -1.180 -26.385 1.00 74.25 137 ILE A CA 1
ATOM 1114 C C . ILE A 1 137 ? 20.348 -0.643 -26.132 1.00 74.25 137 ILE A C 1
ATOM 1116 O O . ILE A 1 137 ? 20.114 0.565 -26.197 1.00 74.25 137 ILE A O 1
ATOM 1120 N N . GLU A 1 138 ? 19.441 -1.535 -25.747 1.00 75.38 138 GLU A N 1
ATOM 1121 C CA . GLU A 1 138 ? 18.080 -1.181 -25.351 1.00 75.38 138 GLU A CA 1
ATOM 1122 C C . GLU A 1 138 ? 17.879 -1.335 -23.843 1.00 75.38 138 GLU A C 1
ATOM 1124 O O . GLU A 1 138 ? 18.076 -2.403 -23.255 1.00 75.38 138 GLU A O 1
ATOM 1129 N N . GLY A 1 139 ? 17.466 -0.252 -23.192 1.00 75.31 139 GLY A N 1
ATOM 1130 C CA . GLY A 1 139 ? 17.164 -0.221 -21.770 1.00 75.31 139 GLY A CA 1
ATOM 1131 C C . GLY A 1 139 ? 15.879 0.538 -21.486 1.00 75.31 139 GLY A C 1
ATOM 1132 O O . GLY A 1 139 ? 15.450 1.416 -22.232 1.00 75.31 139 GLY A O 1
ATOM 1133 N N . GLY A 1 140 ? 15.257 0.237 -20.352 1.00 81.19 140 GLY A N 1
ATOM 1134 C CA . GLY A 1 140 ? 14.045 0.945 -19.973 1.00 81.19 140 GLY A CA 1
ATOM 1135 C C . GLY A 1 140 ? 13.658 0.753 -18.524 1.00 81.19 140 GLY A C 1
ATOM 1136 O O . GLY A 1 140 ? 14.178 -0.105 -17.811 1.00 81.19 140 GLY A O 1
ATOM 1137 N N . GLY A 1 141 ? 12.723 1.570 -18.068 1.00 83.56 141 GLY A N 1
ATOM 1138 C CA . GLY A 1 141 ? 12.182 1.461 -16.729 1.00 83.56 141 GLY A CA 1
ATOM 1139 C C . GLY A 1 141 ? 10.788 2.044 -16.631 1.00 83.56 141 GLY A C 1
ATOM 1140 O O . GLY A 1 141 ? 10.445 3.003 -17.322 1.00 83.56 141 GLY A O 1
ATOM 1141 N N . ILE A 1 142 ? 9.996 1.456 -15.743 1.00 85.31 142 ILE A N 1
ATOM 1142 C CA . ILE A 1 142 ? 8.672 1.942 -15.384 1.00 85.31 142 ILE A CA 1
ATOM 1143 C C . ILE A 1 142 ? 8.602 2.144 -13.874 1.00 85.31 142 ILE A C 1
ATOM 1145 O O . ILE A 1 142 ? 9.025 1.291 -13.085 1.00 85.31 142 ILE A O 1
ATOM 1149 N N . ILE A 1 143 ? 8.075 3.298 -13.484 1.00 88.94 143 ILE A N 1
ATOM 1150 C CA . ILE A 1 143 ? 7.749 3.645 -12.107 1.00 88.94 143 ILE A CA 1
ATOM 1151 C C . ILE A 1 143 ? 6.241 3.854 -12.045 1.00 88.94 143 ILE A C 1
ATOM 1153 O O . ILE A 1 143 ? 5.701 4.687 -12.773 1.00 88.94 143 ILE A O 1
ATOM 1157 N N . LEU A 1 144 ? 5.578 3.108 -11.167 1.00 91.19 144 LEU A N 1
ATOM 1158 C CA . LEU A 1 144 ? 4.164 3.276 -10.857 1.00 91.19 144 LEU A CA 1
ATOM 1159 C C . LEU A 1 144 ? 4.033 3.781 -9.424 1.00 91.19 144 LEU A C 1
ATOM 1161 O O . LEU A 1 144 ? 4.652 3.239 -8.508 1.00 91.19 144 LEU A O 1
ATOM 1165 N N . MET A 1 145 ? 3.225 4.816 -9.237 1.00 94.31 145 MET A N 1
ATOM 1166 C CA . MET A 1 145 ? 2.931 5.400 -7.933 1.00 94.31 145 MET A CA 1
ATOM 1167 C C . MET A 1 145 ? 1.413 5.445 -7.741 1.00 94.31 145 MET A C 1
ATOM 1169 O O . MET A 1 145 ? 0.783 6.423 -8.157 1.00 94.31 145 MET A O 1
ATOM 1173 N N . PRO A 1 146 ? 0.797 4.379 -7.199 1.00 93.94 146 PRO A N 1
ATOM 1174 C CA . PRO A 1 146 ? -0.591 4.420 -6.766 1.00 93.94 146 PRO A CA 1
ATOM 1175 C C . PRO A 1 146 ? -0.724 5.324 -5.538 1.00 93.94 146 PRO A C 1
ATOM 1177 O O . PRO A 1 146 ? 0.026 5.202 -4.570 1.00 93.94 146 PRO A O 1
ATOM 1180 N N . ILE A 1 147 ? -1.685 6.236 -5.594 1.00 96.12 147 ILE A N 1
ATOM 1181 C CA . ILE A 1 147 ? -2.056 7.130 -4.501 1.00 96.12 147 ILE A CA 1
ATOM 1182 C C . ILE A 1 147 ? -3.555 6.974 -4.307 1.00 96.12 147 ILE A C 1
ATOM 1184 O O . ILE A 1 147 ? -4.309 7.209 -5.252 1.00 96.12 147 ILE A O 1
ATOM 1188 N N . SER A 1 148 ? -3.996 6.594 -3.111 1.00 96.62 148 SER A N 1
ATOM 1189 C CA . SER A 1 148 ? -5.418 6.399 -2.823 1.00 96.62 148 SER A CA 1
ATOM 1190 C C . SER A 1 148 ? -5.814 6.937 -1.457 1.00 96.62 148 SER A C 1
ATOM 1192 O O . SER A 1 148 ? -4.992 7.088 -0.553 1.00 96.62 148 SER A O 1
ATOM 1194 N N . VAL A 1 149 ? -7.098 7.251 -1.325 1.00 97.50 149 VAL A N 1
ATOM 1195 C CA . VAL A 1 149 ? -7.759 7.517 -0.050 1.00 97.50 149 VAL A CA 1
ATOM 1196 C C . VAL A 1 149 ? -8.989 6.635 0.055 1.00 97.50 149 VAL A C 1
ATOM 1198 O O . VAL A 1 149 ? -9.673 6.384 -0.939 1.00 97.50 149 VAL A O 1
ATOM 1201 N N . GLY A 1 150 ? -9.281 6.160 1.253 1.00 96.69 150 GLY A N 1
ATOM 1202 C CA . GLY A 1 150 ? -10.331 5.180 1.447 1.00 96.69 150 GLY A CA 1
ATOM 1203 C C . GLY A 1 150 ? -10.808 5.088 2.880 1.00 96.69 150 GLY A C 1
ATOM 1204 O O . GLY A 1 150 ? -10.487 5.914 3.741 1.00 96.69 150 GLY A O 1
ATOM 1205 N N . MET A 1 151 ? -11.627 4.074 3.115 1.00 97.44 151 MET A N 1
ATOM 1206 C CA . MET A 1 151 ? -12.217 3.797 4.409 1.00 97.44 151 MET A CA 1
ATOM 1207 C C . MET A 1 151 ? -12.211 2.296 4.664 1.00 97.44 151 MET A C 1
ATOM 1209 O O . MET A 1 151 ? -12.632 1.531 3.796 1.00 97.44 151 MET A O 1
ATOM 1213 N N . ASP A 1 152 ? -11.793 1.894 5.864 1.00 96.56 152 ASP A N 1
ATOM 1214 C CA . ASP A 1 152 ? -11.872 0.503 6.312 1.00 96.56 152 ASP A CA 1
ATOM 1215 C C . ASP A 1 152 ? -12.904 0.358 7.426 1.00 96.56 152 ASP A C 1
ATOM 1217 O O . ASP A 1 152 ? -12.993 1.180 8.348 1.00 96.56 152 ASP A O 1
ATOM 1221 N N . TYR A 1 153 ? -13.653 -0.737 7.354 1.00 96.00 153 TYR A N 1
ATOM 1222 C CA . TYR A 1 153 ? -14.543 -1.204 8.399 1.00 96.00 153 TYR A CA 1
ATOM 1223 C C . TYR A 1 153 ? -13.960 -2.450 9.070 1.00 96.00 153 TYR A C 1
ATOM 1225 O O . TYR A 1 153 ? -13.750 -3.475 8.422 1.00 96.00 153 TYR A O 1
ATOM 1233 N N . PHE A 1 154 ? -13.730 -2.381 10.381 1.00 93.88 154 PHE A N 1
ATOM 1234 C CA . PHE A 1 154 ? -13.247 -3.496 11.191 1.00 93.88 154 PHE A CA 1
ATOM 1235 C C . PHE A 1 154 ? -14.415 -4.244 11.824 1.00 93.88 154 PHE A C 1
ATOM 1237 O O . PHE A 1 154 ? -15.199 -3.674 12.587 1.00 93.88 154 PHE A O 1
ATOM 1244 N N . PHE A 1 155 ? -14.476 -5.551 11.584 1.00 92.12 155 PHE A N 1
ATOM 1245 C CA . PHE A 1 155 ? -15.544 -6.395 12.121 1.00 92.12 155 PHE A CA 1
ATOM 1246 C C . PHE A 1 155 ? -15.398 -6.630 13.629 1.00 92.12 155 PHE A C 1
ATOM 1248 O O . PHE A 1 155 ? -16.394 -6.786 14.333 1.00 92.12 155 PHE A O 1
ATOM 1255 N N . LEU A 1 156 ? -14.160 -6.625 14.140 1.00 88.62 156 LEU A N 1
ATOM 1256 C CA . LEU A 1 156 ? -13.850 -6.888 15.546 1.00 88.62 156 LEU A CA 1
ATOM 1257 C C . LEU A 1 156 ? -13.090 -5.723 16.193 1.00 88.62 156 LEU A C 1
ATOM 1259 O O . LEU A 1 156 ? -12.251 -5.064 15.577 1.00 88.62 156 LEU A O 1
ATOM 1263 N N . LYS A 1 157 ? -13.348 -5.522 17.489 1.00 81.81 157 LYS A N 1
ATOM 1264 C CA . LYS A 1 157 ? -12.692 -4.512 18.343 1.00 81.81 157 LYS A CA 1
ATOM 1265 C C . LYS A 1 157 ? -11.480 -5.055 19.119 1.00 81.81 157 LYS A C 1
ATOM 1267 O O . LYS A 1 157 ? -10.918 -4.362 19.957 1.00 81.81 157 LYS A O 1
ATOM 1272 N N . GLN A 1 158 ? -11.107 -6.310 18.876 1.00 81.25 158 GLN A N 1
ATOM 1273 C CA . GLN A 1 158 ? -10.085 -7.039 19.634 1.00 81.25 158 GLN A CA 1
ATOM 1274 C C . GLN A 1 158 ? -8.669 -6.789 19.085 1.00 81.25 158 GLN A C 1
ATOM 1276 O O . GLN A 1 158 ? -8.468 -5.906 18.262 1.00 81.25 158 GLN A O 1
ATOM 1281 N N . ARG A 1 159 ? -7.652 -7.539 19.539 1.00 82.00 159 ARG A N 1
ATOM 1282 C CA . ARG A 1 159 ? -6.279 -7.437 18.995 1.00 82.00 159 ARG A CA 1
ATOM 1283 C C . ARG A 1 159 ? -6.181 -7.876 17.537 1.00 82.00 159 ARG A C 1
ATOM 1285 O O . ARG A 1 159 ? -5.441 -7.257 16.781 1.00 82.00 159 ARG A O 1
ATOM 1292 N N . PHE A 1 160 ? -6.902 -8.936 17.183 1.00 88.25 160 PHE A N 1
ATOM 1293 C CA . PHE A 1 160 ? -7.073 -9.407 15.816 1.00 88.25 160 PHE A CA 1
ATOM 1294 C C . PHE A 1 160 ? -8.295 -8.720 15.212 1.00 88.25 160 PHE A C 1
ATOM 1296 O O . PHE A 1 160 ? -9.405 -8.837 15.739 1.00 88.25 160 PHE A O 1
ATOM 1303 N N . ARG A 1 161 ? -8.080 -7.954 14.145 1.00 89.31 161 ARG A N 1
ATOM 1304 C CA . ARG A 1 161 ? -9.085 -7.049 13.586 1.00 89.31 161 ARG A CA 1
ATOM 1305 C C . ARG A 1 161 ? -9.193 -7.271 12.087 1.00 89.31 161 ARG A C 1
ATOM 1307 O O . ARG A 1 161 ? -8.511 -6.580 11.332 1.00 89.31 161 ARG A O 1
ATOM 1314 N N . PRO A 1 162 ? -10.014 -8.237 11.654 1.00 94.12 162 PRO A N 1
ATOM 1315 C CA . PRO A 1 162 ? -10.325 -8.380 10.247 1.00 94.12 162 PRO A CA 1
ATOM 1316 C C . PRO A 1 162 ? -11.071 -7.134 9.768 1.00 94.12 162 PRO A C 1
ATOM 1318 O O . PRO A 1 162 ? -11.884 -6.566 10.512 1.00 94.12 162 PRO A O 1
ATOM 1321 N N . TYR A 1 163 ? -10.790 -6.720 8.540 1.00 95.25 163 TYR A N 1
ATOM 1322 C CA . TYR A 1 163 ? -11.383 -5.542 7.928 1.00 95.25 163 TYR A CA 1
ATOM 1323 C C . TYR A 1 163 ? -11.748 -5.781 6.468 1.00 95.25 163 TYR A C 1
ATOM 1325 O O . TYR A 1 163 ? -11.188 -6.649 5.795 1.00 95.25 163 TYR A O 1
ATOM 1333 N N . ALA A 1 164 ? -12.685 -4.971 5.995 1.00 97.44 164 ALA A N 1
ATOM 1334 C CA . ALA A 1 164 ? -12.957 -4.762 4.585 1.00 97.44 164 ALA A CA 1
ATOM 1335 C C . ALA A 1 164 ? -13.016 -3.258 4.329 1.00 97.44 164 ALA A C 1
ATOM 1337 O O . ALA A 1 164 ? -13.505 -2.506 5.174 1.00 97.44 164 ALA A O 1
ATOM 1338 N N . GLY A 1 165 ? -12.523 -2.824 3.181 1.00 96.62 165 GLY A N 1
ATOM 1339 C CA . GLY A 1 165 ? -12.426 -1.417 2.850 1.00 96.62 165 GLY A CA 1
ATOM 1340 C C . GLY A 1 165 ? -12.628 -1.149 1.374 1.00 96.62 165 GLY A C 1
ATOM 1341 O O . GLY A 1 165 ? -12.659 -2.051 0.532 1.00 96.62 165 GLY A O 1
ATOM 1342 N N . PHE A 1 166 ? -12.787 0.130 1.075 1.00 97.25 166 PHE A N 1
ATOM 1343 C CA . PHE A 1 166 ? -12.808 0.634 -0.286 1.00 97.25 166 PHE A CA 1
ATOM 1344 C C . PHE A 1 166 ? -11.989 1.916 -0.369 1.00 97.25 166 PHE A C 1
ATOM 1346 O O . PHE A 1 166 ? -11.907 2.678 0.597 1.00 97.25 166 PHE A O 1
ATOM 1353 N N . GLY A 1 167 ? -11.411 2.168 -1.535 1.00 96.50 167 GLY A N 1
ATOM 1354 C CA . GLY A 1 167 ? -10.598 3.344 -1.794 1.00 96.50 167 GLY A CA 1
ATOM 1355 C C . GLY A 1 167 ? -10.766 3.853 -3.214 1.00 96.50 167 GLY A C 1
ATOM 1356 O O . GLY A 1 167 ? -11.158 3.123 -4.125 1.00 96.50 167 GLY A O 1
ATOM 1357 N N . VAL A 1 168 ? -10.465 5.132 -3.395 1.00 97.75 168 VAL A N 1
ATOM 1358 C CA . VAL A 1 168 ? -10.408 5.791 -4.697 1.00 97.75 168 VAL A CA 1
ATOM 1359 C C . VAL A 1 168 ? -9.118 6.586 -4.799 1.00 97.75 168 VAL A C 1
ATOM 1361 O O . VAL A 1 168 ? -8.596 7.099 -3.808 1.00 97.75 168 VAL A O 1
ATOM 1364 N N . GLY A 1 169 ? -8.576 6.686 -6.002 1.00 96.81 169 GLY A N 1
ATOM 1365 C CA . GLY A 1 169 ? -7.261 7.264 -6.185 1.00 96.81 169 GLY A CA 1
ATOM 1366 C C . GLY A 1 169 ? -6.840 7.394 -7.635 1.00 96.81 169 GLY A C 1
ATOM 1367 O O . GLY A 1 169 ? -7.656 7.406 -8.557 1.00 96.81 169 GLY A O 1
ATOM 1368 N N . THR A 1 170 ? -5.530 7.470 -7.830 1.00 96.25 170 THR A N 1
ATOM 1369 C CA . THR A 1 170 ? -4.903 7.486 -9.146 1.00 96.25 170 THR A CA 1
ATOM 1370 C C . THR A 1 170 ? -3.589 6.717 -9.130 1.00 96.25 170 THR A C 1
ATOM 1372 O O . THR A 1 170 ? -2.877 6.701 -8.129 1.00 96.25 170 THR A O 1
ATOM 1375 N N . VAL A 1 171 ? -3.248 6.089 -10.252 1.00 93.38 171 VAL A N 1
ATOM 1376 C CA . VAL A 1 171 ? -1.917 5.536 -10.497 1.00 93.38 171 VAL A CA 1
ATOM 1377 C C . VAL A 1 171 ? -1.173 6.481 -11.420 1.00 93.38 171 VAL A C 1
ATOM 1379 O O . VAL A 1 171 ? -1.582 6.689 -12.561 1.00 93.38 171 VAL A O 1
ATOM 1382 N N . LEU A 1 172 ? -0.064 7.036 -10.937 1.00 93.31 172 LEU A N 1
ATOM 1383 C CA . LEU A 1 172 ? 0.861 7.800 -11.766 1.00 93.31 172 LEU A CA 1
ATOM 1384 C C . LEU A 1 172 ? 1.889 6.845 -12.365 1.00 93.31 172 LEU A C 1
ATOM 1386 O O . LEU A 1 172 ? 2.608 6.169 -11.632 1.00 93.31 172 LEU A O 1
ATOM 1390 N N . ALA A 1 173 ? 1.982 6.812 -13.688 1.00 89.19 173 ALA A N 1
ATOM 1391 C CA . ALA A 1 173 ? 2.952 6.019 -14.420 1.00 89.19 173 ALA A CA 1
ATOM 1392 C C . ALA A 1 173 ? 3.996 6.933 -15.061 1.00 89.19 173 ALA A C 1
ATOM 1394 O O . ALA A 1 173 ? 3.665 7.869 -15.793 1.00 89.19 173 ALA A O 1
ATOM 1395 N N . ARG A 1 174 ? 5.270 6.651 -14.796 1.00 89.00 174 ARG A N 1
ATOM 1396 C CA . ARG A 1 174 ? 6.403 7.267 -15.486 1.00 89.00 174 ARG A CA 1
ATOM 1397 C C . ARG A 1 174 ? 7.197 6.181 -16.174 1.00 89.00 174 ARG A C 1
ATOM 1399 O O . ARG A 1 174 ? 7.622 5.220 -15.534 1.00 89.00 174 ARG A O 1
ATOM 1406 N N . TYR A 1 175 ? 7.403 6.356 -17.464 1.00 84.81 175 TYR A N 1
ATOM 1407 C CA . TYR A 1 175 ? 8.144 5.439 -18.301 1.00 84.81 175 TYR A CA 1
ATOM 1408 C C . TYR A 1 175 ? 9.323 6.158 -18.946 1.00 84.81 175 TYR A C 1
ATOM 1410 O O . TYR A 1 175 ? 9.204 7.294 -19.414 1.00 84.81 175 TYR A O 1
ATOM 1418 N N . GLN A 1 176 ? 10.461 5.476 -18.963 1.00 85.75 176 GLN A N 1
ATOM 1419 C CA . GLN A 1 176 ? 11.660 5.921 -19.647 1.00 85.75 176 GLN A CA 1
ATOM 1420 C C . GLN A 1 176 ? 12.212 4.773 -20.484 1.00 85.75 176 GLN A C 1
ATOM 1422 O O . GLN A 1 176 ? 12.461 3.686 -19.965 1.00 85.75 176 GLN A O 1
ATOM 1427 N N . TYR A 1 177 ? 12.427 5.050 -21.762 1.00 82.25 177 TYR A N 1
ATOM 1428 C CA . TYR A 1 177 ? 13.089 4.180 -22.722 1.00 82.25 177 TYR A CA 1
ATOM 1429 C C . TYR A 1 177 ? 14.367 4.852 -23.195 1.00 82.25 177 TYR A C 1
ATOM 1431 O O . TYR A 1 177 ? 14.374 6.060 -23.459 1.00 82.25 177 TYR A O 1
ATOM 1439 N N . VAL A 1 178 ? 15.439 4.076 -23.273 1.00 81.50 178 VAL A N 1
ATOM 1440 C CA . VAL A 1 178 ? 16.729 4.514 -23.788 1.00 81.50 178 VAL A CA 1
ATOM 1441 C C . VAL A 1 178 ? 17.200 3.475 -24.787 1.00 81.50 178 VAL A C 1
ATOM 1443 O O . VAL A 1 178 ? 17.371 2.311 -24.439 1.00 81.50 178 VAL A O 1
ATOM 1446 N N . GLU A 1 179 ? 17.443 3.929 -26.001 1.00 82.19 179 GLU A N 1
ATOM 1447 C CA . GLU A 1 179 ? 18.003 3.148 -27.093 1.00 82.19 179 GLU A CA 1
ATOM 1448 C C . GLU A 1 179 ? 19.295 3.839 -27.516 1.00 82.19 179 GLU A C 1
ATOM 1450 O O . GLU A 1 179 ? 19.324 5.059 -27.708 1.00 82.19 179 GLU A O 1
ATOM 1455 N N . ALA A 1 180 ? 20.383 3.087 -27.591 1.00 80.00 180 ALA A N 1
ATOM 1456 C CA . ALA A 1 180 ? 21.633 3.574 -28.143 1.00 80.00 180 ALA A CA 1
ATOM 1457 C C . ALA A 1 180 ? 22.104 2.614 -29.229 1.00 80.00 180 ALA A C 1
ATOM 1459 O O . ALA A 1 180 ? 22.226 1.420 -28.970 1.00 80.00 180 ALA A O 1
ATOM 1460 N N . SER A 1 181 ? 22.368 3.145 -30.418 1.00 80.62 181 SER A N 1
ATOM 1461 C CA . SER A 1 181 ? 22.835 2.385 -31.573 1.00 80.62 181 SER A CA 1
ATOM 1462 C C . SER A 1 181 ? 23.987 3.107 -32.262 1.00 80.62 181 SER A C 1
ATOM 1464 O O . SER A 1 181 ? 24.056 4.340 -32.280 1.00 80.62 181 SER A O 1
ATOM 1466 N N . GLY A 1 182 ? 24.929 2.340 -32.796 1.00 76.31 182 GLY A N 1
ATOM 1467 C CA . GLY A 1 182 ? 26.072 2.854 -33.544 1.00 76.31 182 GLY A CA 1
ATOM 1468 C C . GLY A 1 182 ? 27.383 2.194 -33.136 1.00 76.31 182 GLY A C 1
ATOM 1469 O O . GLY A 1 182 ? 27.406 1.207 -32.404 1.00 76.31 182 GLY A O 1
ATOM 1470 N N . ASN A 1 183 ? 28.496 2.735 -33.619 1.00 79.19 183 ASN A N 1
ATOM 1471 C CA . ASN A 1 183 ? 29.827 2.181 -33.381 1.00 79.19 183 ASN A CA 1
ATOM 1472 C C . ASN A 1 183 ? 30.870 3.287 -33.162 1.00 79.19 183 ASN A C 1
ATOM 1474 O O . ASN A 1 183 ? 30.597 4.480 -33.303 1.00 79.19 183 ASN A O 1
ATOM 1478 N N . LEU A 1 184 ? 32.094 2.891 -32.804 1.00 72.81 184 LEU A N 1
ATOM 1479 C CA . LEU A 1 184 ? 33.201 3.824 -32.555 1.00 72.81 184 LEU A CA 1
ATOM 1480 C C . LEU A 1 184 ? 33.599 4.645 -33.793 1.00 72.81 184 LEU A C 1
ATOM 1482 O O . LEU A 1 184 ? 34.140 5.737 -33.644 1.00 72.81 184 LEU A O 1
ATOM 1486 N N . SER A 1 185 ? 33.333 4.134 -34.996 1.00 73.31 185 SER A N 1
ATOM 1487 C CA . SER A 1 185 ? 33.737 4.751 -36.265 1.00 73.31 185 SER A CA 1
ATOM 1488 C C . SER A 1 185 ? 32.744 5.803 -36.769 1.00 73.31 185 SER A C 1
ATOM 1490 O O . SER A 1 185 ? 33.160 6.838 -37.281 1.00 73.31 185 SER A O 1
ATOM 1492 N N . ASN A 1 186 ? 31.442 5.554 -36.605 1.00 76.19 186 ASN A N 1
ATOM 1493 C CA . ASN A 1 186 ? 30.348 6.378 -37.130 1.00 76.19 186 ASN A CA 1
ATOM 1494 C C . ASN A 1 186 ? 29.643 7.200 -36.036 1.00 76.19 186 ASN A C 1
ATOM 1496 O O . ASN A 1 186 ? 28.773 8.014 -36.341 1.00 76.19 186 ASN A O 1
ATOM 1500 N N . GLY A 1 187 ? 30.037 7.014 -34.772 1.00 74.00 187 GLY A N 1
ATOM 1501 C CA . GLY A 1 187 ? 29.414 7.640 -33.612 1.00 74.00 187 GLY A CA 1
ATOM 1502 C C . GLY A 1 187 ? 28.259 6.811 -33.048 1.00 74.00 187 GLY A C 1
ATOM 1503 O O . GLY A 1 187 ? 27.709 5.929 -33.704 1.00 74.00 187 GLY A O 1
ATOM 1504 N N . ILE A 1 188 ? 27.903 7.098 -31.794 1.00 77.81 188 ILE A N 1
ATOM 1505 C CA . ILE A 1 188 ? 26.798 6.447 -31.084 1.00 77.81 188 ILE A CA 1
ATOM 1506 C C . ILE A 1 188 ? 25.624 7.422 -31.049 1.00 77.81 188 ILE A C 1
ATOM 1508 O O . ILE A 1 188 ? 25.716 8.489 -30.437 1.00 77.81 188 ILE A O 1
ATOM 1512 N N . ASN A 1 189 ? 24.513 7.041 -31.672 1.00 79.94 189 ASN A N 1
ATOM 1513 C CA . ASN A 1 189 ? 23.249 7.750 -31.559 1.00 79.94 189 ASN A CA 1
ATOM 1514 C C . ASN A 1 189 ? 22.499 7.263 -30.324 1.00 79.94 189 ASN A C 1
ATOM 1516 O O . ASN A 1 189 ? 22.401 6.066 -30.070 1.00 79.94 189 ASN A O 1
ATOM 1520 N N . LYS A 1 190 ? 21.961 8.204 -29.547 1.00 82.69 190 LYS A N 1
ATOM 1521 C CA . LYS A 1 190 ? 21.198 7.914 -28.334 1.00 82.69 190 LYS A CA 1
ATOM 1522 C C . LYS A 1 190 ? 19.817 8.539 -28.433 1.00 82.69 190 LYS A C 1
ATOM 1524 O O . LYS A 1 190 ? 19.686 9.762 -28.429 1.00 82.69 190 LYS A O 1
ATOM 1529 N N . ASN A 1 191 ? 18.799 7.694 -28.437 1.00 81.88 191 ASN A N 1
ATOM 1530 C CA . ASN A 1 191 ? 17.406 8.093 -28.396 1.00 81.88 191 ASN A CA 1
ATOM 1531 C C . ASN A 1 191 ? 16.849 7.860 -26.992 1.00 81.88 191 ASN A C 1
ATOM 1533 O O . ASN A 1 191 ? 16.887 6.757 -26.451 1.00 81.88 191 ASN A O 1
ATOM 1537 N N . GLU A 1 192 ? 16.299 8.912 -26.391 1.00 83.12 192 GLU A N 1
ATOM 1538 C CA . GLU A 1 192 ? 15.584 8.816 -25.122 1.00 83.12 192 GLU A CA 1
ATOM 1539 C C . GLU A 1 192 ? 14.117 9.172 -25.333 1.00 83.12 192 GLU A C 1
ATOM 1541 O O . GLU A 1 192 ? 13.796 10.245 -25.846 1.00 83.12 192 GLU A O 1
ATOM 1546 N N . ARG A 1 193 ? 13.210 8.302 -24.884 1.00 83.19 193 ARG A N 1
ATOM 1547 C CA . ARG A 1 193 ? 11.776 8.599 -24.850 1.00 83.19 193 ARG A CA 1
ATOM 1548 C C . ARG A 1 193 ? 11.279 8.558 -23.415 1.00 83.19 193 ARG A C 1
ATOM 1550 O O . ARG A 1 193 ? 11.557 7.619 -22.671 1.00 83.19 193 ARG A O 1
ATOM 1557 N N . LYS A 1 194 ? 10.533 9.588 -23.020 1.00 85.12 194 LYS A N 1
ATOM 1558 C CA . LYS A 1 194 ? 9.919 9.698 -21.694 1.00 85.12 194 LYS A CA 1
ATOM 1559 C C . LYS A 1 194 ? 8.424 9.870 -21.865 1.00 85.12 194 LYS A C 1
ATOM 1561 O O . LYS A 1 194 ? 7.987 10.755 -22.594 1.00 85.12 194 LYS A O 1
ATOM 1566 N N . PHE A 1 195 ? 7.661 9.039 -21.174 1.00 83.06 195 PHE A N 1
ATOM 1567 C CA . PHE A 1 195 ? 6.208 9.075 -21.206 1.00 83.06 195 PHE A CA 1
ATOM 1568 C C . PHE A 1 195 ? 5.678 9.136 -19.782 1.00 83.06 195 PHE A C 1
ATOM 1570 O O . PHE A 1 195 ? 6.108 8.379 -18.914 1.00 83.06 195 PHE A O 1
ATOM 1577 N N . ASN A 1 196 ? 4.730 10.036 -19.555 1.00 87.94 196 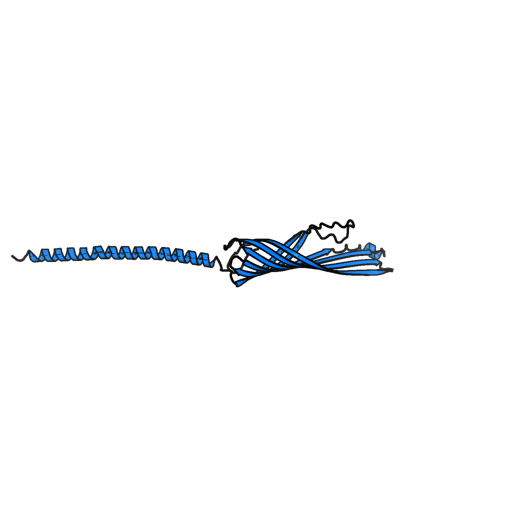ASN A N 1
ATOM 1578 C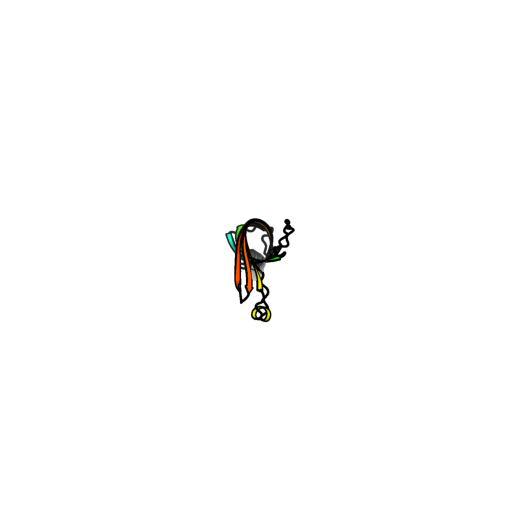 CA . ASN A 1 196 ? 4.013 10.143 -18.296 1.00 87.94 196 ASN A CA 1
ATOM 1579 C C . ASN A 1 196 ? 2.535 9.904 -18.578 1.00 87.94 196 ASN A C 1
ATOM 1581 O O . ASN A 1 196 ? 1.990 10.440 -19.541 1.00 87.94 196 ASN A O 1
ATOM 1585 N N . SER A 1 197 ? 1.894 9.111 -17.734 1.00 87.81 197 SER A N 1
ATOM 1586 C CA . SER A 1 197 ? 0.467 8.834 -17.814 1.00 87.81 197 SER A CA 1
ATOM 1587 C C . SER A 1 197 ? -0.111 8.755 -16.407 1.00 87.81 197 SER A C 1
ATOM 1589 O O . SER A 1 197 ? 0.607 8.515 -15.434 1.00 87.81 197 SER A O 1
ATOM 1591 N N . ASN A 1 198 ? -1.409 8.984 -16.290 1.00 91.88 198 ASN A N 1
ATOM 1592 C CA . ASN A 1 198 ? -2.161 8.785 -15.069 1.00 91.88 198 ASN A CA 1
ATOM 1593 C C . ASN A 1 198 ? -3.450 8.022 -15.377 1.00 91.88 198 ASN A C 1
ATOM 1595 O O . ASN A 1 198 ? -4.053 8.187 -16.434 1.00 91.88 198 ASN A O 1
ATOM 1599 N N . ALA A 1 199 ? -3.869 7.183 -14.438 1.00 90.19 199 ALA A N 1
ATOM 1600 C CA . ALA A 1 199 ? -5.121 6.443 -14.526 1.00 90.19 199 ALA A CA 1
ATOM 1601 C C . ALA A 1 199 ? -5.899 6.580 -13.212 1.00 90.19 199 ALA A C 1
ATOM 1603 O O . ALA A 1 199 ? -5.269 6.658 -12.152 1.00 90.19 199 ALA A O 1
ATOM 1604 N N . PRO A 1 200 ? -7.242 6.631 -13.238 1.00 94.00 200 PRO A N 1
ATOM 1605 C CA . PRO A 1 200 ? -8.039 6.524 -12.023 1.00 94.00 200 PRO A CA 1
ATOM 1606 C C . PRO A 1 200 ? -7.890 5.125 -11.412 1.00 94.00 200 PRO A C 1
ATOM 1608 O O . PRO A 1 200 ? -7.669 4.142 -12.118 1.00 94.00 200 PRO A O 1
ATOM 1611 N N . LEU A 1 201 ? -8.020 5.046 -10.093 1.00 93.56 201 LEU A N 1
ATOM 1612 C CA . LEU A 1 201 ? -7.884 3.822 -9.315 1.00 93.56 201 LEU A CA 1
ATOM 1613 C C . LEU A 1 201 ? -9.093 3.679 -8.395 1.00 93.56 201 LEU A C 1
ATOM 1615 O O . LEU A 1 201 ? -9.455 4.621 -7.693 1.00 93.56 201 LEU A O 1
ATOM 1619 N N . VAL A 1 202 ? -9.700 2.499 -8.400 1.00 95.12 202 VAL A N 1
ATOM 1620 C CA . VAL A 1 202 ? -10.725 2.099 -7.435 1.00 95.12 202 VAL A CA 1
ATOM 1621 C C . VAL A 1 202 ? -10.240 0.812 -6.794 1.00 95.12 202 VAL A C 1
ATOM 1623 O O . VAL A 1 202 ? -9.862 -0.126 -7.493 1.00 95.12 202 VAL A O 1
ATOM 1626 N N . GLU A 1 203 ? -10.226 0.786 -5.470 1.00 92.69 203 GLU A N 1
ATOM 1627 C CA . GLU A 1 203 ? -9.674 -0.307 -4.680 1.00 92.69 203 GLU A CA 1
ATOM 1628 C C . GLU A 1 203 ? -10.771 -0.901 -3.805 1.00 92.69 203 GLU A C 1
ATOM 1630 O O . GLU A 1 203 ? -11.530 -0.179 -3.160 1.00 92.69 203 GLU A O 1
ATOM 1635 N N . LEU A 1 204 ? -10.825 -2.228 -3.762 1.00 95.88 204 LEU A N 1
ATOM 1636 C CA . LEU A 1 204 ? -11.522 -2.978 -2.728 1.00 95.88 204 LEU A CA 1
ATOM 1637 C C . LEU A 1 204 ? -10.455 -3.739 -1.952 1.00 95.88 204 LEU A C 1
ATOM 1639 O O . LEU A 1 204 ? -9.617 -4.415 -2.552 1.00 95.88 204 LEU A O 1
ATOM 1643 N N . SER A 1 205 ? -10.466 -3.605 -0.633 1.00 93.25 205 SER A N 1
ATOM 1644 C CA . SER A 1 205 ? -9.465 -4.199 0.246 1.00 93.25 205 SER A CA 1
ATOM 1645 C C . SER A 1 205 ? -10.126 -5.102 1.279 1.00 93.25 205 SER A C 1
ATOM 1647 O O . SER A 1 205 ? -11.259 -4.892 1.710 1.00 93.25 205 SER A O 1
ATOM 1649 N N . SER A 1 206 ? -9.401 -6.134 1.691 1.00 95.88 206 SER A N 1
ATOM 1650 C CA . SER A 1 206 ? -9.756 -6.951 2.845 1.00 95.88 206 SER A CA 1
ATOM 1651 C C . SER A 1 206 ? -8.490 -7.521 3.454 1.00 95.88 206 SER A C 1
ATOM 1653 O O . SER A 1 206 ? -7.585 -7.923 2.721 1.00 95.88 206 SER A O 1
ATOM 1655 N N . GLY A 1 207 ? -8.441 -7.608 4.774 1.00 93.81 207 GLY A N 1
ATOM 1656 C CA . GLY A 1 207 ? -7.274 -8.116 5.479 1.00 93.81 207 GLY A CA 1
ATOM 1657 C C . GLY A 1 207 ? -7.537 -8.237 6.967 1.00 93.81 207 GLY A C 1
ATOM 1658 O O . GLY A 1 207 ? -8.687 -8.271 7.409 1.00 93.81 207 GLY A O 1
ATOM 1659 N N . PHE A 1 208 ? -6.470 -8.302 7.754 1.00 92.38 208 PHE A N 1
ATOM 1660 C CA . PHE A 1 208 ? -6.559 -8.239 9.203 1.00 92.38 208 PHE A CA 1
ATOM 1661 C C . PHE A 1 208 ? -5.390 -7.451 9.773 1.00 92.38 208 PHE A C 1
ATOM 1663 O O . PHE A 1 208 ? -4.295 -7.488 9.236 1.00 92.38 208 PHE A O 1
ATOM 1670 N N . ILE A 1 209 ? -5.631 -6.780 10.893 1.00 89.62 209 ILE A N 1
ATOM 1671 C CA . ILE A 1 209 ? -4.592 -6.126 11.685 1.00 89.62 209 ILE A CA 1
ATOM 1672 C C . ILE A 1 209 ? -4.416 -6.913 12.978 1.00 89.62 209 ILE A C 1
ATOM 1674 O O . ILE A 1 209 ? -5.399 -7.200 13.668 1.00 89.62 209 ILE A O 1
ATOM 1678 N N . TYR A 1 210 ? -3.176 -7.241 13.333 1.00 88.12 210 TYR A N 1
ATOM 1679 C CA . TYR A 1 210 ? -2.832 -7.849 14.613 1.00 88.12 210 TYR A CA 1
ATOM 1680 C C . TYR A 1 210 ? -2.016 -6.893 15.483 1.00 88.12 210 TYR A C 1
ATOM 1682 O O . TYR A 1 210 ? -0.884 -6.523 15.171 1.00 88.12 210 TYR A O 1
ATOM 1690 N N . ARG A 1 211 ? -2.576 -6.501 16.628 1.00 79.88 211 ARG A N 1
ATOM 1691 C CA . ARG A 1 211 ? -1.912 -5.588 17.570 1.00 79.88 211 ARG A CA 1
ATOM 1692 C C . ARG A 1 211 ? -1.075 -6.358 18.585 1.00 79.88 211 ARG A C 1
ATOM 1694 O O . ARG A 1 211 ? -1.605 -7.150 19.363 1.00 79.88 211 ARG A O 1
ATOM 1701 N N . THR A 1 212 ? 0.220 -6.063 18.633 1.00 79.88 212 THR A N 1
ATOM 1702 C CA . THR A 1 212 ? 1.149 -6.622 19.631 1.00 79.88 212 THR A CA 1
ATOM 1703 C C . THR A 1 212 ? 1.222 -5.777 20.902 1.00 79.88 212 THR A C 1
ATOM 1705 O O . THR A 1 212 ? 1.682 -6.260 21.933 1.00 79.88 212 THR A O 1
ATOM 1708 N N . GLY A 1 213 ? 0.722 -4.536 20.871 1.00 72.00 213 GLY A N 1
ATOM 1709 C CA . GLY A 1 213 ? 0.636 -3.665 22.041 1.00 72.00 213 GLY A CA 1
ATOM 1710 C C . GLY A 1 213 ? -0.086 -2.348 21.756 1.00 72.00 213 GLY A C 1
ATOM 171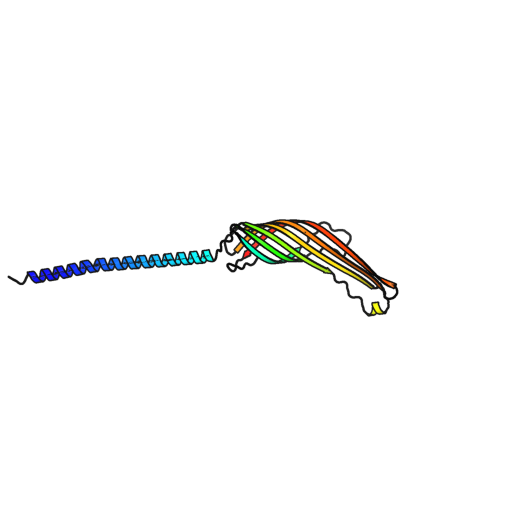1 O O . GLY A 1 213 ? -0.838 -2.225 20.789 1.00 72.00 213 GLY A O 1
ATOM 1712 N N . LYS A 1 214 ? 0.157 -1.330 22.595 1.00 69.69 214 LYS A N 1
ATOM 1713 C CA . LYS A 1 214 ? -0.508 -0.019 22.462 1.00 69.69 214 LYS A CA 1
ATOM 1714 C C . LYS A 1 214 ? -0.025 0.791 21.252 1.00 69.69 214 LYS A C 1
ATOM 1716 O O . LYS A 1 214 ? -0.808 1.551 20.693 1.00 69.69 214 LYS A O 1
ATOM 1721 N N . LYS A 1 215 ? 1.248 0.624 20.866 1.00 75.12 215 LYS A N 1
ATOM 1722 C CA . LYS A 1 215 ? 1.945 1.447 19.858 1.00 75.12 215 LYS A CA 1
ATOM 1723 C C . LYS A 1 215 ? 2.264 0.728 18.543 1.00 75.12 215 LYS A C 1
ATOM 1725 O O . LYS A 1 215 ? 2.560 1.403 17.569 1.00 75.12 215 LYS A O 1
ATOM 1730 N N . PHE A 1 216 ? 2.232 -0.604 18.525 1.00 76.25 216 PHE A N 1
ATOM 1731 C CA . PHE A 1 216 ? 2.682 -1.405 17.387 1.00 76.25 216 PHE A CA 1
ATOM 1732 C C . PHE A 1 216 ? 1.597 -2.384 16.933 1.00 76.25 216 PHE A C 1
ATOM 1734 O O . PHE A 1 216 ? 0.905 -2.998 17.756 1.00 76.25 216 PHE A O 1
ATOM 1741 N N . SER A 1 217 ? 1.478 -2.528 15.618 1.00 75.31 217 SER A N 1
ATOM 1742 C CA . SER A 1 217 ? 0.595 -3.461 14.926 1.00 75.31 217 SER A CA 1
ATOM 1743 C C . SER A 1 217 ? 1.306 -4.056 13.716 1.00 75.31 217 SER A C 1
ATOM 1745 O O . SER A 1 217 ? 2.256 -3.472 13.197 1.00 75.31 217 SER A O 1
ATOM 1747 N N . TRP A 1 218 ? 0.842 -5.232 13.312 1.00 75.69 218 TRP A N 1
ATOM 1748 C CA . TRP A 1 218 ? 1.193 -5.887 12.062 1.00 75.69 218 TRP A CA 1
ATOM 1749 C C . TRP A 1 218 ? -0.053 -5.928 11.189 1.00 75.69 218 TRP A C 1
ATOM 1751 O O . TRP A 1 218 ? -1.107 -6.356 11.669 1.00 75.69 218 TRP A O 1
ATOM 1761 N N . ASP A 1 219 ? 0.100 -5.483 9.949 1.00 68.75 219 ASP A N 1
ATOM 1762 C CA . ASP A 1 219 ? -0.935 -5.448 8.915 1.00 68.75 219 ASP A CA 1
ATOM 1763 C C . ASP A 1 219 ? -0.553 -6.395 7.768 1.00 68.75 219 ASP A C 1
ATOM 1765 O O . ASP A 1 219 ? 0.670 -6.564 7.530 1.00 68.75 219 ASP A O 1
#

Sequence (219 aa):
MRYKTNSLKVLLLKITIIAIIVPSGSLLYAQNYEWEIDKIKRREQEEKQELDSVLVHLKNNWQLSLGYGRWRFDNSTQSKEISFLEFPKNMGAWNLSAARYLSEQLSVNANLGILIKIVKPPRPDVFSILSGDEVEIEGGGIILMPISVGMDYFFLKQRFRPYAGFGVGTVLARYQYVEASGNLSNGINKNERKFNSNAPLVELSSGFIYRTGKKFSWD

pLDDT: mean 77.94, std 14.17, range [44.62, 97.75]

Foldseek 3Di:
DPPPVVVVVVVVVVVVVVVVVVVVVVVVVVVVVVVVVVVVVVVVVVVVVVQVQQLDWQAFHKDKDKDKDKDADDDPDPDPDPDPPPPPRIWIKIKIKMWTHNGLFKIKMKMKIKTKDWFFWDDDDPVCQVVFHKDKTKIKMKIKIWIKIWMWTWPDSHQKTKIKMKIKTKIKMKMKIWIWIGHPVPDIDIDIDIDIDMDIDIDIDIDIWGDPGDRDIDD

Radius of gyration: 39.67 Å; chains: 1; bounding box: 64×29×143 Å

Secondary structure (DSSP, 8-state):
--SHHHHHHHHHHHHHHHHHHHHHHHHHHHHHHHHHHHHHHHHHHHHHHHHHHHS---TT-EEEEEEEEEEE---S---SS--TT---SEEEEEEEEEEEESSSSEEEEEEEEEEEEEEPPPPPPHHHHHTT--EEEEEEEEEEEEEEEEEEEES-SSSEEEEEEEEEEEEEEEEEEEEEEEETTTEEEEEEEEEEEEEEEEEEEEEEEEESSSS-EE-